Protein AF-A0A7X7VEY9-F1 (afdb_monomer_lite)

Secondary structure (DSSP, 8-state):
--SSTTTHHHHHHHHHHHHHHHHHHGGG-S--EEEEEEEEESS--EEEETTEEEEESSEEEEEETT-S--EEEEE-TTB--EEEEE---B-HHHHHHHHHHHHHHHHHHHHHHHHHS-SSHHHHHHHHHHHHHHHHHHHHTTTBPPPPSEEEEEEPB-SS----EEEEE-TTGGGT--EEEEEEPPTT--

Foldseek 3Di:
DDPVVVVVVVVVVVVVVVVVVVVLVVPPPPDQKDKAFEAEVVWFKWKDKPNHTQGTPRGIDIDGLPDQWMWIWTGDPQWAIAIEIEDFDFDPVLLVVLLVVLQVVLVVVLVVVVVPDDDDCSVVSSVVSSVVSVVSCVVVVVRGDADDLEAEAETEGPPPPNDHHYHYHHSVNVRSHHYYYYYYDPPPDD

Radius of gyration: 24.73 Å; chains: 1; bounding box: 52×22×84 Å

Structure (mmCIF, N/CA/C/O backbone):
data_AF-A0A7X7VEY9-F1
#
_entry.id   AF-A0A7X7VEY9-F1
#
loop_
_atom_site.group_PDB
_atom_site.id
_atom_site.type_symbol
_atom_site.label_atom_id
_atom_site.label_alt_id
_atom_site.label_comp_id
_atom_site.label_asym_id
_atom_site.label_entity_id
_atom_site.label_seq_id
_atom_site.pdbx_PDB_ins_code
_atom_site.Cartn_x
_atom_site.Cartn_y
_atom_site.Cartn_z
_atom_site.occupancy
_atom_site.B_iso_or_equiv
_atom_site.auth_seq_id
_atom_site.auth_comp_id
_atom_site.auth_asym_id
_atom_site.auth_atom_id
_atom_site.pdbx_PDB_model_num
ATOM 1 N N . MET A 1 1 ? 25.787 3.364 -54.267 1.00 46.50 1 MET A N 1
ATOM 2 C CA . MET A 1 1 ? 25.888 2.671 -52.969 1.00 46.50 1 MET A CA 1
ATOM 3 C C . MET A 1 1 ? 24.836 3.284 -52.072 1.00 46.50 1 MET A C 1
ATOM 5 O O . MET A 1 1 ? 24.845 4.496 -51.878 1.00 46.50 1 MET A O 1
ATOM 9 N N . ASP A 1 2 ? 23.842 2.471 -51.753 1.00 50.38 2 ASP A N 1
ATOM 10 C CA . ASP A 1 2 ? 22.480 2.862 -51.412 1.00 50.38 2 ASP A CA 1
ATOM 11 C C . ASP A 1 2 ? 22.387 3.431 -49.984 1.00 50.38 2 ASP A C 1
ATOM 13 O O . ASP A 1 2 ? 22.804 2.789 -49.022 1.00 50.38 2 ASP A O 1
ATOM 17 N N . ARG A 1 3 ? 21.903 4.672 -49.834 1.00 57.53 3 ARG A N 1
ATOM 18 C CA . ARG A 1 3 ? 21.717 5.307 -48.513 1.00 57.53 3 ARG A CA 1
ATOM 19 C C . ARG A 1 3 ? 20.390 4.914 -47.861 1.00 57.53 3 ARG A C 1
ATOM 21 O O . ARG A 1 3 ? 20.205 5.219 -46.679 1.00 57.53 3 ARG A O 1
ATOM 28 N N . ASP A 1 4 ? 19.487 4.267 -48.595 1.00 54.78 4 ASP A N 1
ATOM 29 C CA . ASP A 1 4 ? 18.160 3.926 -48.086 1.00 54.78 4 ASP A CA 1
ATOM 30 C C . ASP A 1 4 ? 18.143 2.581 -47.341 1.00 54.78 4 ASP A C 1
ATOM 32 O O . ASP A 1 4 ? 17.413 2.436 -46.356 1.00 54.78 4 ASP A O 1
ATOM 36 N N . GLU A 1 5 ? 19.059 1.662 -47.659 1.00 52.31 5 GLU A N 1
ATOM 37 C CA . GLU A 1 5 ? 19.201 0.369 -46.968 1.00 52.31 5 GLU A CA 1
ATOM 38 C C . GLU A 1 5 ? 19.646 0.521 -45.494 1.00 52.31 5 GLU A C 1
ATOM 40 O O . GLU A 1 5 ? 19.230 -0.237 -44.618 1.00 52.31 5 GLU A O 1
ATOM 45 N N . ALA A 1 6 ? 20.393 1.584 -45.166 1.00 51.88 6 ALA A N 1
ATOM 46 C CA . ALA A 1 6 ? 20.848 1.874 -43.800 1.00 51.88 6 ALA A CA 1
ATOM 47 C C . ALA A 1 6 ? 19.790 2.562 -42.905 1.00 51.88 6 ALA A C 1
ATOM 49 O O . ALA A 1 6 ? 19.948 2.619 -41.680 1.00 51.88 6 ALA A O 1
ATOM 50 N N . ARG A 1 7 ? 18.712 3.111 -43.488 1.00 53.56 7 ARG A N 1
ATOM 51 C CA . ARG A 1 7 ? 17.643 3.822 -42.753 1.00 53.56 7 ARG A CA 1
ATOM 52 C C . ARG A 1 7 ? 16.525 2.891 -42.290 1.00 53.56 7 ARG A C 1
ATOM 54 O O . ARG A 1 7 ? 15.980 3.111 -41.208 1.00 53.56 7 ARG A O 1
ATOM 61 N N . GLY A 1 8 ? 16.238 1.841 -43.060 1.00 58.66 8 GLY A N 1
ATOM 62 C CA . GLY A 1 8 ? 15.219 0.830 -42.757 1.00 58.66 8 GLY A CA 1
ATOM 63 C C . GLY A 1 8 ? 15.330 0.201 -41.358 1.00 58.66 8 GLY A C 1
ATOM 64 O O . GLY A 1 8 ? 14.365 0.279 -40.594 1.00 58.66 8 GLY A O 1
ATOM 65 N N . PRO A 1 9 ? 16.491 -0.353 -40.955 1.00 59.66 9 PRO A N 1
ATOM 66 C CA . PRO A 1 9 ? 16.620 -1.020 -39.657 1.00 59.66 9 PRO A CA 1
ATOM 67 C C . PRO A 1 9 ? 16.598 -0.039 -38.474 1.00 59.66 9 PRO A C 1
ATOM 69 O O . PRO A 1 9 ? 16.086 -0.365 -37.405 1.00 59.66 9 PRO A O 1
ATOM 72 N N . ARG A 1 10 ? 17.091 1.194 -38.666 1.00 62.03 10 ARG A N 1
ATOM 73 C CA . ARG A 1 10 ? 17.077 2.251 -37.637 1.00 62.03 10 ARG A CA 1
ATOM 74 C C . ARG A 1 10 ? 15.662 2.764 -37.375 1.00 62.03 10 ARG A C 1
ATOM 76 O O . ARG A 1 10 ? 15.285 2.950 -36.222 1.00 62.03 10 ARG A O 1
ATOM 83 N N . LEU A 1 11 ? 14.872 2.948 -38.432 1.00 64.50 11 LEU A N 1
ATOM 84 C CA . LEU A 1 11 ? 13.476 3.363 -38.322 1.00 64.50 11 LEU A CA 1
ATOM 85 C C . LEU A 1 11 ? 12.624 2.264 -37.671 1.00 64.50 11 LEU A C 1
ATOM 87 O O . LEU A 1 11 ? 11.833 2.558 -36.780 1.00 64.50 11 LEU A O 1
ATOM 91 N N . ALA A 1 12 ? 12.835 1.000 -38.048 1.00 69.25 12 ALA A N 1
ATOM 92 C CA . ALA A 1 12 ? 12.136 -0.138 -37.453 1.00 69.25 12 ALA A CA 1
ATOM 93 C C . ALA A 1 12 ? 12.426 -0.291 -35.948 1.00 69.25 12 ALA A C 1
ATOM 95 O O . ALA A 1 12 ? 11.501 -0.508 -35.167 1.00 69.25 12 ALA A O 1
ATOM 96 N N . ALA A 1 13 ? 13.682 -0.109 -35.521 1.00 67.06 13 ALA A N 1
ATOM 97 C CA . ALA A 1 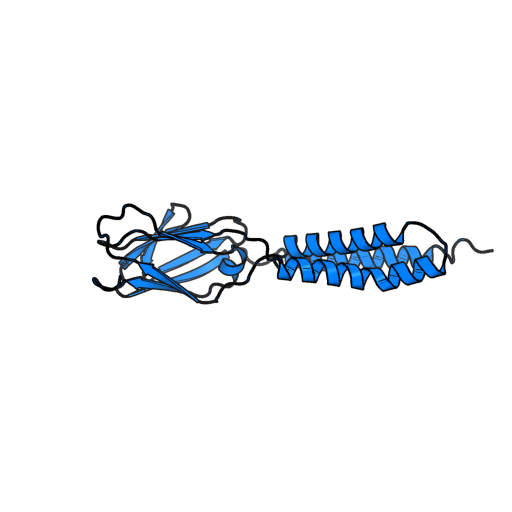13 ? 14.056 -0.154 -34.107 1.00 67.06 13 ALA A CA 1
ATOM 98 C C . ALA A 1 13 ? 13.418 0.985 -33.289 1.00 67.06 13 ALA A C 1
ATOM 100 O O . ALA A 1 13 ? 12.906 0.747 -32.195 1.00 67.06 13 ALA A O 1
ATOM 101 N N . VAL A 1 14 ? 13.388 2.211 -33.831 1.00 70.69 14 VAL A N 1
ATOM 102 C CA . VAL A 1 14 ? 12.730 3.362 -33.185 1.00 70.69 14 VAL A CA 1
ATOM 103 C C . VAL A 1 14 ? 11.222 3.139 -33.079 1.00 70.69 14 VAL A C 1
ATOM 105 O O . VAL A 1 14 ? 10.647 3.338 -32.011 1.00 70.69 14 VAL A O 1
ATOM 108 N N . LEU A 1 15 ? 10.580 2.670 -34.151 1.00 74.00 15 LEU A N 1
ATOM 109 C CA . LEU A 1 15 ? 9.147 2.369 -34.151 1.00 74.00 15 LEU A CA 1
ATOM 110 C C . LEU A 1 15 ? 8.800 1.229 -33.182 1.00 74.00 15 LEU A C 1
ATOM 112 O O . LEU A 1 15 ? 7.794 1.320 -32.482 1.00 74.00 15 LEU A O 1
ATOM 116 N N . GLY A 1 16 ? 9.649 0.202 -33.076 1.00 71.62 16 GLY A N 1
ATOM 117 C CA . GLY A 1 16 ? 9.496 -0.883 -32.103 1.00 71.62 16 GLY A CA 1
ATOM 118 C C . GLY A 1 16 ? 9.596 -0.404 -30.650 1.00 71.62 16 GLY A C 1
ATOM 119 O O . GLY A 1 16 ? 8.756 -0.763 -29.826 1.00 71.62 16 GLY A O 1
ATOM 120 N N . ALA A 1 17 ? 10.564 0.464 -30.340 1.00 65.94 17 ALA A N 1
ATOM 121 C CA . ALA A 1 17 ? 10.713 1.054 -29.008 1.00 65.94 17 ALA A CA 1
ATOM 122 C C . ALA A 1 17 ? 9.530 1.969 -28.636 1.00 65.94 17 ALA A C 1
ATOM 124 O O . ALA A 1 17 ? 9.020 1.897 -27.517 1.00 65.94 17 ALA A O 1
ATOM 125 N N . VAL A 1 18 ? 9.044 2.782 -29.583 1.00 71.50 18 VAL A N 1
ATOM 126 C CA . VAL A 1 18 ? 7.856 3.633 -29.392 1.00 71.50 18 VAL A CA 1
ATOM 127 C C . VAL A 1 18 ? 6.597 2.788 -29.193 1.00 71.50 18 VAL A C 1
ATOM 129 O O . VAL A 1 18 ? 5.793 3.100 -28.317 1.00 71.50 18 VAL A O 1
ATOM 132 N N . ALA A 1 19 ? 6.431 1.698 -29.947 1.00 68.88 19 ALA A N 1
ATOM 133 C CA . ALA A 1 19 ? 5.298 0.788 -29.796 1.00 68.88 19 ALA A CA 1
ATOM 134 C C . ALA A 1 19 ? 5.299 0.080 -28.430 1.00 68.88 19 ALA A C 1
ATOM 136 O O . ALA A 1 19 ? 4.247 -0.024 -27.801 1.00 68.88 19 ALA A O 1
ATOM 137 N N . LEU A 1 20 ? 6.466 -0.347 -27.933 1.00 65.69 20 LEU A N 1
ATOM 138 C CA . LEU A 1 20 ? 6.599 -0.951 -26.604 1.00 65.69 20 LEU A CA 1
ATOM 139 C C . LEU A 1 20 ? 6.293 0.060 -25.485 1.00 65.69 20 LEU A C 1
ATOM 141 O O . LEU A 1 20 ? 5.540 -0.250 -24.560 1.00 65.69 20 LEU A O 1
ATOM 145 N N . ALA A 1 21 ? 6.795 1.294 -25.605 1.00 60.44 21 ALA A N 1
ATOM 146 C CA . ALA A 1 21 ? 6.476 2.378 -24.676 1.00 60.44 21 ALA A CA 1
ATOM 147 C C . ALA A 1 21 ? 4.971 2.714 -24.688 1.00 60.44 21 ALA A C 1
ATOM 149 O O . ALA A 1 21 ? 4.343 2.818 -23.633 1.00 60.44 21 ALA A O 1
ATOM 150 N N . ALA A 1 22 ? 4.355 2.795 -25.870 1.00 62.09 22 ALA A N 1
ATOM 151 C CA . ALA A 1 22 ? 2.921 3.040 -26.017 1.00 62.09 22 ALA A CA 1
ATOM 152 C C . ALA A 1 22 ? 2.063 1.886 -25.464 1.00 62.09 22 ALA A C 1
ATOM 154 O O . ALA A 1 22 ? 1.027 2.134 -24.845 1.00 62.09 22 ALA A O 1
ATOM 155 N N . ALA A 1 23 ? 2.506 0.633 -25.611 1.00 59.44 23 ALA A N 1
ATOM 156 C CA . ALA A 1 23 ? 1.814 -0.533 -25.061 1.00 59.44 23 ALA A CA 1
ATOM 157 C C . ALA A 1 23 ? 1.781 -0.520 -23.521 1.00 59.44 23 ALA A C 1
ATOM 159 O O . ALA A 1 23 ? 0.756 -0.859 -22.927 1.00 59.44 23 ALA A O 1
ATOM 160 N N . THR A 1 24 ? 2.845 -0.047 -22.859 1.00 56.62 24 THR A N 1
ATOM 161 C CA . THR A 1 24 ? 2.855 0.118 -21.389 1.00 56.62 24 THR A CA 1
ATOM 162 C C . THR A 1 24 ? 1.974 1.267 -20.883 1.00 56.62 24 THR A C 1
ATOM 164 O O . THR A 1 24 ? 1.527 1.240 -19.736 1.00 56.62 24 THR A O 1
ATOM 167 N N . ALA A 1 25 ? 1.639 2.243 -21.735 1.00 51.88 25 ALA A N 1
ATOM 168 C CA . ALA A 1 25 ? 0.800 3.385 -21.365 1.00 51.88 25 ALA A CA 1
ATOM 169 C C . ALA A 1 25 ? -0.702 3.040 -21.265 1.00 51.88 25 ALA A C 1
ATOM 171 O O . ALA A 1 25 ? -1.473 3.779 -20.650 1.00 51.88 25 ALA A O 1
ATOM 172 N N . CYS A 1 26 ? -1.139 1.902 -21.816 1.00 49.38 26 CYS A N 1
ATOM 173 C CA . CYS A 1 26 ? -2.555 1.520 -21.842 1.00 49.38 26 CYS A CA 1
ATOM 174 C C . CYS A 1 26 ? -3.084 0.945 -20.505 1.00 49.38 26 CYS A C 1
ATOM 176 O O . CYS A 1 26 ? -4.290 0.782 -20.331 1.00 49.38 26 CYS A O 1
ATOM 178 N N . GLY A 1 27 ? -2.218 0.682 -19.517 1.00 48.78 27 GLY A N 1
ATOM 179 C CA . GLY A 1 27 ? -2.610 0.126 -18.209 1.00 48.78 27 GLY A CA 1
ATOM 180 C C . GLY A 1 27 ? -3.258 1.115 -17.221 1.00 48.78 27 GLY A C 1
ATOM 181 O O . GLY A 1 27 ? -3.664 0.713 -16.128 1.00 48.78 27 GLY A O 1
ATOM 182 N N . GLY A 1 28 ? -3.355 2.403 -17.572 1.00 50.22 28 GLY A N 1
ATOM 183 C CA . GLY A 1 28 ? -3.674 3.494 -16.637 1.00 50.22 28 GLY A CA 1
ATOM 184 C C . GLY A 1 28 ? -5.150 3.691 -16.251 1.00 50.22 28 GLY A C 1
ATOM 185 O O . GLY A 1 28 ? -5.417 4.392 -15.275 1.00 50.22 28 GLY A O 1
ATOM 186 N N . LEU A 1 29 ? -6.115 3.081 -16.951 1.00 46.34 29 LEU A N 1
ATOM 187 C CA . LEU A 1 29 ? -7.561 3.298 -16.725 1.00 46.34 29 LEU A CA 1
ATOM 188 C C . LEU A 1 29 ? -8.229 2.244 -15.819 1.00 46.34 29 LEU A C 1
ATOM 190 O O . LEU A 1 29 ? -9.388 1.871 -15.999 1.00 46.34 29 LEU A O 1
ATOM 194 N N . ARG A 1 30 ? -7.517 1.738 -14.811 1.00 53.22 30 ARG A N 1
ATOM 195 C CA . ARG A 1 30 ? -8.111 0.811 -13.833 1.00 53.22 30 ARG A CA 1
ATOM 196 C C . ARG A 1 30 ? -8.803 1.600 -12.722 1.00 53.22 30 ARG A C 1
ATOM 198 O O . ARG A 1 30 ? -8.228 2.547 -12.192 1.00 53.22 30 ARG A O 1
ATOM 205 N N . ASN A 1 31 ? -10.022 1.181 -12.363 1.00 51.75 31 ASN A N 1
ATOM 206 C CA . ASN A 1 31 ? -10.831 1.736 -11.274 1.00 51.75 31 ASN A CA 1
ATOM 207 C C . ASN A 1 31 ? -9.961 2.102 -10.057 1.00 51.75 31 ASN A C 1
ATOM 209 O O . ASN A 1 31 ? -9.319 1.244 -9.450 1.00 51.75 31 ASN A O 1
ATOM 213 N N . HIS A 1 32 ? -9.913 3.391 -9.722 1.00 64.50 32 HIS A N 1
ATOM 214 C CA . HIS A 1 32 ? -8.966 3.926 -8.743 1.00 64.50 32 HIS A CA 1
ATOM 215 C C . HIS A 1 32 ? -9.426 3.760 -7.292 1.00 64.50 32 HIS A C 1
ATOM 217 O O . HIS A 1 32 ? -8.762 4.267 -6.397 1.00 64.50 32 HIS A O 1
ATOM 223 N N . MET A 1 33 ? -10.541 3.075 -7.038 1.00 74.06 33 MET A N 1
ATOM 224 C CA . MET A 1 33 ? -11.055 2.853 -5.688 1.00 74.06 33 MET A CA 1
ATOM 225 C C . MET A 1 33 ? -10.748 1.435 -5.210 1.00 74.06 33 MET A C 1
ATOM 227 O O . MET A 1 33 ? -11.058 0.458 -5.891 1.00 74.06 33 MET A O 1
ATOM 231 N N . HIS A 1 34 ? -10.157 1.326 -4.022 1.00 80.62 34 HIS A N 1
ATOM 232 C CA . HIS A 1 34 ? -9.910 0.071 -3.324 1.00 80.62 34 HIS A CA 1
ATOM 233 C C . HIS A 1 34 ? -10.882 -0.048 -2.134 1.00 80.62 34 HIS A C 1
ATOM 235 O O . HIS A 1 34 ? -10.964 0.872 -1.322 1.00 80.62 34 HIS A O 1
ATOM 241 N N . LYS A 1 35 ? -11.630 -1.160 -2.044 1.00 86.69 35 LYS A N 1
ATOM 242 C CA . LYS A 1 35 ? -12.512 -1.494 -0.907 1.00 86.69 35 LYS A CA 1
ATOM 243 C C . LYS A 1 35 ? -11.757 -2.337 0.109 1.00 86.69 35 LYS A C 1
ATOM 245 O O . LYS A 1 35 ? -11.314 -3.417 -0.264 1.00 86.69 35 LYS A O 1
ATOM 250 N N . ILE A 1 36 ? -11.676 -1.900 1.362 1.00 88.56 36 ILE A N 1
ATOM 251 C CA . ILE A 1 36 ? -10.999 -2.663 2.418 1.00 88.56 36 ILE A CA 1
ATOM 252 C C . ILE A 1 36 ? -11.972 -2.918 3.576 1.00 88.56 36 ILE A C 1
ATOM 254 O O . ILE A 1 36 ? -12.427 -1.961 4.209 1.00 88.56 36 ILE A O 1
ATOM 258 N N . PRO A 1 37 ? -12.353 -4.175 3.860 1.00 90.44 37 PRO A N 1
ATOM 259 C CA . PRO A 1 37 ? -13.084 -4.526 5.069 1.00 90.44 37 PRO A CA 1
ATOM 260 C C . PRO A 1 37 ? -12.191 -4.366 6.303 1.00 90.44 37 PRO A C 1
ATOM 262 O O . PRO A 1 37 ? -11.083 -4.903 6.378 1.00 90.44 37 PRO A O 1
ATOM 265 N N . VAL A 1 38 ? -12.709 -3.643 7.291 1.00 91.06 38 VAL A N 1
ATOM 266 C CA . VAL A 1 38 ? -12.076 -3.422 8.590 1.00 91.06 38 VAL A CA 1
ATOM 267 C C . VAL A 1 38 ? -12.941 -4.068 9.660 1.00 91.06 38 VAL A C 1
ATOM 269 O O . VAL A 1 38 ? -14.114 -3.728 9.828 1.00 91.06 38 VAL A O 1
ATOM 272 N N . THR A 1 39 ? -12.363 -5.006 10.401 1.00 92.25 39 THR A N 1
ATOM 273 C CA . THR A 1 39 ? -13.048 -5.744 11.470 1.00 92.25 39 THR A CA 1
ATOM 274 C C . THR A 1 39 ? -12.287 -5.597 12.777 1.00 92.25 39 THR A C 1
ATOM 276 O O . THR A 1 39 ? -11.065 -5.471 12.767 1.00 92.25 39 THR A O 1
ATOM 279 N N . SER A 1 40 ? -12.988 -5.621 13.910 1.00 89.00 40 SER A N 1
ATOM 280 C CA . SER A 1 40 ? -12.352 -5.667 15.227 1.00 89.00 40 SER A CA 1
ATOM 281 C C . SER A 1 40 ? -13.010 -6.708 16.119 1.00 89.00 40 SER A C 1
ATOM 283 O O . SER A 1 40 ? -14.200 -6.994 15.982 1.00 89.00 40 SER A O 1
ATOM 285 N N . ALA A 1 41 ? -12.228 -7.256 17.043 1.00 86.44 41 ALA A N 1
ATOM 286 C CA . ALA A 1 41 ? -12.715 -8.126 18.102 1.00 86.44 41 ALA A CA 1
ATOM 287 C C . ALA A 1 41 ? -12.211 -7.594 19.453 1.00 86.44 41 ALA A C 1
ATOM 289 O O . ALA A 1 41 ? -11.004 -7.685 19.700 1.00 86.44 41 ALA A O 1
ATOM 290 N N . PRO A 1 42 ? -13.092 -7.053 20.323 1.00 87.00 42 PRO A N 1
ATOM 291 C CA . PRO A 1 42 ? -14.535 -6.782 20.163 1.00 87.00 42 PRO A CA 1
ATOM 292 C C . PRO A 1 42 ? -14.893 -5.735 19.079 1.00 87.00 42 PRO A C 1
ATOM 294 O O . PRO A 1 42 ? -14.043 -4.915 18.722 1.00 87.00 42 PRO A O 1
ATOM 297 N N . PRO A 1 43 ? -16.133 -5.748 18.536 1.00 87.69 43 PRO A N 1
ATOM 298 C CA . PRO A 1 43 ? -16.620 -4.752 17.571 1.00 87.69 43 PRO A CA 1
ATOM 299 C C . PRO A 1 43 ? -16.812 -3.367 18.215 1.00 87.69 43 PRO A C 1
ATOM 301 O O . PRO A 1 43 ? -16.987 -3.265 19.427 1.00 87.69 43 PRO A O 1
ATOM 304 N N . GLY A 1 44 ? -16.827 -2.301 17.407 1.00 89.62 44 GLY A N 1
ATOM 305 C CA . GLY A 1 44 ? -17.120 -0.937 17.872 1.00 89.62 44 GLY A CA 1
ATOM 306 C C . GLY A 1 44 ? -15.943 0.045 17.881 1.00 89.62 44 GLY A C 1
ATOM 307 O O . GLY A 1 44 ? -16.103 1.155 18.385 1.00 89.62 44 GLY A O 1
ATOM 308 N N . ALA A 1 45 ? -14.796 -0.317 17.301 1.00 90.50 45 ALA A N 1
ATOM 309 C CA . ALA A 1 45 ? -13.682 0.605 17.088 1.00 90.50 45 ALA A CA 1
ATOM 310 C C . ALA A 1 45 ? -14.084 1.701 16.092 1.00 90.50 45 ALA A C 1
ATOM 312 O O . ALA A 1 45 ? -14.613 1.397 15.024 1.00 90.50 45 ALA A O 1
ATOM 313 N N . SER A 1 46 ? -13.836 2.963 16.428 1.00 92.50 46 SER A N 1
ATOM 314 C CA . SER A 1 46 ? -14.033 4.105 15.537 1.00 92.50 46 SER A CA 1
ATOM 315 C C . SER A 1 46 ? -12.947 4.122 14.465 1.00 92.50 46 SER A C 1
ATOM 317 O O . SER A 1 46 ? -11.768 3.938 14.770 1.00 92.50 46 SER A O 1
ATOM 319 N N . ILE A 1 47 ? -13.342 4.336 13.211 1.00 92.62 47 ILE A N 1
ATOM 320 C CA . ILE A 1 47 ? -12.428 4.408 12.071 1.00 92.62 47 ILE A CA 1
ATOM 321 C C . ILE A 1 47 ? -12.535 5.787 11.436 1.00 92.62 47 ILE A C 1
ATOM 323 O O . ILE A 1 47 ? -13.625 6.253 11.087 1.00 92.62 47 ILE A O 1
ATOM 327 N N . THR A 1 48 ? -11.386 6.410 11.204 1.00 92.31 48 THR A N 1
ATOM 328 C CA . THR A 1 48 ? -11.271 7.615 10.383 1.00 92.31 48 THR A CA 1
ATOM 329 C C . THR A 1 48 ? -10.233 7.396 9.287 1.00 92.31 48 THR A C 1
ATOM 331 O O . THR A 1 48 ? -9.222 6.732 9.498 1.00 92.31 48 THR A O 1
ATOM 334 N N . VAL A 1 49 ? -10.499 7.927 8.099 1.00 90.88 49 VAL A N 1
ATOM 335 C CA . VAL A 1 49 ? -9.613 7.852 6.932 1.00 90.88 49 VAL A CA 1
ATOM 336 C C . VAL A 1 49 ? -9.367 9.270 6.452 1.00 90.88 49 VAL A C 1
ATOM 338 O O . VAL A 1 49 ? -10.322 9.994 6.174 1.00 90.88 49 VAL A O 1
ATOM 341 N N . ASP A 1 50 ? -8.103 9.680 6.391 1.00 88.38 50 ASP A N 1
ATOM 342 C CA . ASP A 1 50 ? -7.680 11.026 5.986 1.00 88.38 50 ASP A CA 1
ATOM 343 C C . ASP A 1 50 ? -8.436 12.129 6.759 1.00 88.38 50 ASP A C 1
ATOM 345 O O . ASP A 1 50 ? -8.873 13.140 6.209 1.00 88.38 50 ASP A O 1
ATOM 349 N N . GLY A 1 51 ? -8.668 11.885 8.056 1.00 87.94 51 GLY A N 1
ATOM 350 C CA . GLY A 1 51 ? -9.411 12.776 8.953 1.00 87.94 51 GLY A CA 1
ATOM 351 C C . GLY A 1 51 ? -10.940 12.709 8.837 1.00 87.94 51 GLY A C 1
ATOM 352 O O . GLY A 1 51 ? -11.629 13.348 9.629 1.00 87.94 51 GLY A O 1
ATOM 353 N N . ARG A 1 52 ? -11.499 11.927 7.906 1.00 89.50 52 ARG A N 1
ATOM 354 C CA . ARG A 1 52 ? -12.951 11.766 7.734 1.00 89.50 52 ARG A CA 1
ATOM 355 C C . ARG A 1 52 ? -13.464 10.530 8.481 1.00 89.50 52 ARG A C 1
ATOM 357 O O . ARG A 1 52 ? -12.905 9.448 8.293 1.00 89.50 52 ARG A O 1
ATOM 364 N N . PRO A 1 53 ? -14.531 10.635 9.290 1.00 90.81 53 PRO A N 1
ATOM 365 C CA . PRO A 1 53 ? -15.111 9.482 9.970 1.00 90.81 53 PRO A CA 1
ATOM 366 C C . PRO A 1 53 ? -15.757 8.521 8.969 1.00 90.81 53 PRO A C 1
ATOM 368 O O . PRO A 1 53 ? -16.576 8.928 8.148 1.00 90.81 53 PRO A O 1
ATOM 371 N N . MET A 1 54 ? -15.387 7.243 9.055 1.00 89.25 54 MET A N 1
ATOM 372 C CA . MET A 1 54 ? -15.932 6.157 8.228 1.00 89.25 54 MET A CA 1
ATOM 373 C C . MET A 1 54 ? -16.932 5.276 8.993 1.00 89.25 54 MET A C 1
ATOM 375 O O . MET A 1 54 ? -17.540 4.383 8.409 1.00 89.25 54 MET A O 1
ATOM 379 N N . GLY A 1 55 ? -17.116 5.524 10.293 1.00 91.06 55 GLY A N 1
ATOM 380 C CA . GLY A 1 55 ? -18.026 4.778 11.160 1.00 91.06 55 GLY A CA 1
ATOM 381 C C . GLY A 1 55 ? -17.285 3.905 12.169 1.00 91.06 55 GLY A C 1
ATOM 382 O O . GLY A 1 55 ? -16.183 4.244 12.602 1.00 91.06 55 GLY A O 1
ATOM 383 N N . ARG A 1 56 ? -17.911 2.796 12.575 1.00 93.19 56 ARG A N 1
ATOM 384 C CA . ARG A 1 56 ? -17.362 1.855 13.560 1.00 93.19 56 ARG A CA 1
ATOM 385 C C . ARG A 1 56 ? -17.221 0.458 12.972 1.00 93.19 56 ARG A C 1
ATOM 387 O O . ARG A 1 56 ? -18.021 0.070 12.130 1.00 93.19 56 ARG A O 1
ATOM 394 N N . THR A 1 57 ? -16.234 -0.303 13.431 1.00 90.00 57 THR A N 1
ATOM 395 C CA . THR A 1 57 ? -16.052 -1.702 13.032 1.00 90.00 57 THR A CA 1
ATOM 396 C C . THR A 1 57 ? -17.243 -2.579 13.446 1.00 90.00 57 THR A C 1
ATOM 398 O O . THR A 1 57 ? -17.749 -2.432 14.564 1.00 90.00 57 THR A O 1
ATOM 401 N N . PRO A 1 58 ? -17.637 -3.563 12.617 1.00 92.62 58 PRO A N 1
ATOM 402 C CA . PRO A 1 58 ? -17.125 -3.845 11.272 1.00 92.62 58 PRO A CA 1
ATOM 403 C C . PRO A 1 58 ? -17.605 -2.816 10.229 1.00 92.62 58 PRO A C 1
ATOM 405 O O . PRO A 1 58 ? -18.789 -2.503 10.164 1.00 92.62 58 PRO A O 1
ATOM 408 N N . ALA A 1 59 ? -16.690 -2.316 9.393 1.00 91.88 59 ALA A N 1
ATOM 409 C CA . ALA A 1 59 ? -16.981 -1.324 8.354 1.00 91.88 59 ALA A CA 1
ATOM 410 C C . ALA A 1 59 ? -16.196 -1.601 7.066 1.00 91.88 59 ALA A C 1
ATOM 412 O O . ALA A 1 59 ? -15.169 -2.279 7.081 1.00 91.88 59 ALA A O 1
ATOM 413 N N . LEU A 1 60 ? -16.667 -1.045 5.950 1.00 90.81 60 LEU A N 1
ATOM 414 C CA . LEU A 1 60 ? -15.985 -1.098 4.661 1.00 90.81 60 LEU A CA 1
ATOM 415 C C . LEU A 1 60 ? -15.445 0.293 4.321 1.00 90.81 60 LEU A C 1
ATOM 417 O O . LEU A 1 60 ? -16.231 1.222 4.140 1.00 90.81 60 LEU A O 1
ATOM 421 N N . ILE A 1 61 ? -14.122 0.433 4.225 1.00 90.25 61 ILE A N 1
ATOM 422 C CA . ILE A 1 61 ? -13.483 1.706 3.869 1.00 90.25 61 ILE A CA 1
ATOM 423 C C . ILE A 1 61 ? -13.104 1.743 2.392 1.00 90.25 61 ILE A C 1
ATOM 425 O O . ILE A 1 61 ? -12.856 0.713 1.760 1.00 90.25 61 ILE A O 1
ATOM 429 N N . TRP A 1 62 ? -13.044 2.956 1.851 1.00 86.75 62 TRP A N 1
ATOM 430 C CA . TRP A 1 62 ? -12.694 3.216 0.463 1.00 86.75 62 TRP A CA 1
ATOM 431 C C . TRP A 1 62 ? -11.440 4.068 0.390 1.00 86.75 62 TRP A C 1
ATOM 433 O O . TRP A 1 62 ? -11.424 5.188 0.895 1.00 86.75 62 TRP A O 1
ATOM 443 N N . LEU A 1 63 ? -10.409 3.547 -0.267 1.00 84.00 63 LEU A N 1
ATOM 444 C CA . LEU A 1 63 ? -9.128 4.228 -0.433 1.00 84.00 63 LEU A CA 1
ATOM 445 C C . LEU A 1 63 ? -8.865 4.483 -1.912 1.00 84.00 63 LEU A C 1
ATOM 447 O O . LEU A 1 63 ? -9.193 3.659 -2.772 1.00 84.00 63 LEU A O 1
ATOM 451 N N . THR A 1 64 ? -8.302 5.648 -2.223 1.00 78.81 64 THR A N 1
ATOM 452 C CA . THR A 1 64 ? -7.987 6.008 -3.604 1.00 78.81 64 THR A CA 1
ATOM 453 C C . THR A 1 64 ? -6.575 5.566 -3.942 1.00 78.81 64 THR A C 1
ATOM 455 O O . THR A 1 64 ? -5.589 6.043 -3.402 1.00 78.81 64 THR A O 1
ATOM 458 N N . ARG A 1 65 ? -6.447 4.711 -4.950 1.00 68.88 65 ARG A N 1
ATOM 459 C CA . ARG A 1 65 ? -5.152 4.242 -5.452 1.00 68.88 65 ARG A CA 1
ATOM 460 C C . ARG A 1 65 ? -4.288 5.362 -6.046 1.00 68.88 65 ARG A C 1
ATOM 462 O O . ARG A 1 65 ? -3.144 5.087 -6.407 1.00 68.88 65 ARG A O 1
ATOM 469 N N . LYS A 1 66 ? -4.836 6.574 -6.224 1.00 65.38 66 LYS A N 1
ATOM 470 C CA . LYS A 1 66 ? -4.107 7.758 -6.704 1.00 65.38 66 LYS A CA 1
ATOM 471 C C . LYS A 1 66 ? -3.391 8.514 -5.590 1.00 65.38 66 LYS A C 1
ATOM 473 O O . LYS A 1 66 ? -2.422 9.206 -5.890 1.00 65.38 66 LYS A O 1
ATOM 478 N N . ALA A 1 67 ? -3.877 8.449 -4.350 1.00 67.69 67 ALA A N 1
ATOM 479 C CA . ALA A 1 67 ? -3.218 9.177 -3.277 1.00 67.69 67 ALA A CA 1
ATOM 480 C C . ALA A 1 67 ? -1.896 8.488 -2.937 1.00 67.69 67 ALA A C 1
ATOM 482 O O . ALA A 1 67 ? -1.818 7.266 -2.832 1.00 67.69 67 ALA A O 1
ATOM 483 N N . LYS A 1 68 ? -0.848 9.301 -2.798 1.00 66.19 68 LYS A N 1
ATOM 484 C CA . LYS A 1 68 ? 0.477 8.830 -2.384 1.00 66.19 68 LYS A CA 1
ATOM 485 C C . LYS A 1 68 ? 0.524 8.508 -0.894 1.00 66.19 68 LYS A C 1
ATOM 487 O O . LYS A 1 68 ? 1.353 7.708 -0.487 1.00 66.19 68 LYS A O 1
ATOM 492 N N . VAL A 1 69 ? -0.332 9.159 -0.104 1.00 76.38 69 VAL A N 1
ATOM 493 C CA . VAL A 1 69 ? -0.393 9.009 1.348 1.00 76.38 69 VAL A CA 1
ATOM 494 C C . VAL A 1 69 ? -1.847 8.873 1.784 1.00 76.38 69 VAL A C 1
ATOM 496 O O . VAL A 1 69 ? -2.679 9.690 1.391 1.00 76.38 69 VAL A O 1
ATOM 499 N N . HIS A 1 70 ? -2.119 7.864 2.604 1.00 84.31 70 HIS A N 1
ATOM 500 C CA . HIS A 1 70 ? -3.352 7.681 3.352 1.00 84.31 70 HIS A CA 1
ATOM 501 C C . HIS A 1 70 ? -3.045 7.544 4.838 1.00 84.31 70 HIS A C 1
ATOM 503 O O . HIS A 1 70 ? -2.053 6.917 5.216 1.00 84.31 70 HIS A O 1
ATOM 509 N N . VAL A 1 71 ? -3.916 8.107 5.673 1.00 88.69 71 VAL A N 1
ATOM 510 C CA . VAL A 1 71 ? -3.859 7.964 7.130 1.00 88.69 71 VAL A CA 1
ATOM 511 C C . VAL A 1 71 ? -5.157 7.326 7.604 1.00 88.69 71 VAL A C 1
ATOM 513 O O . VAL A 1 71 ? -6.208 7.968 7.620 1.00 88.69 71 VAL A O 1
ATOM 516 N N . ILE A 1 72 ? -5.096 6.052 7.985 1.00 90.50 72 ILE A N 1
ATOM 517 C CA . ILE A 1 72 ? -6.223 5.323 8.572 1.00 90.50 72 ILE A CA 1
ATOM 518 C C . ILE A 1 72 ? -6.008 5.295 10.078 1.00 90.50 72 ILE A C 1
ATOM 520 O O . ILE A 1 72 ? -5.093 4.634 10.557 1.00 90.50 72 ILE A O 1
ATOM 524 N N . ARG A 1 73 ? -6.847 5.985 10.842 1.00 91.88 73 ARG A N 1
ATOM 525 C CA . ARG A 1 73 ? -6.775 5.975 12.303 1.00 91.88 73 ARG A CA 1
ATOM 526 C C . ARG A 1 73 ? -7.894 5.123 12.877 1.00 91.88 73 ARG 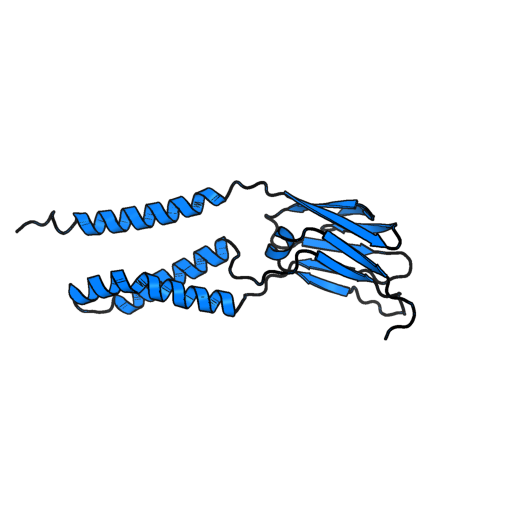A C 1
ATOM 528 O O . ARG A 1 73 ? -9.062 5.292 12.517 1.00 91.88 73 ARG A O 1
ATOM 535 N N . VAL A 1 74 ? -7.513 4.217 13.769 1.00 91.94 74 VAL A N 1
ATOM 536 C CA . VAL A 1 74 ? -8.405 3.317 14.491 1.00 91.94 74 VAL A CA 1
ATOM 537 C C . VAL A 1 74 ? -8.322 3.629 15.978 1.00 91.94 74 VAL A C 1
ATOM 539 O O . VAL A 1 74 ? -7.243 3.650 16.569 1.00 91.94 74 VAL A O 1
ATOM 542 N N . GLU A 1 75 ? -9.484 3.839 16.582 1.00 90.56 75 GLU A N 1
ATOM 543 C CA . GLU A 1 75 ? -9.637 4.201 17.988 1.00 90.56 75 GLU A CA 1
ATOM 544 C C . GLU A 1 75 ? -10.617 3.251 18.669 1.00 90.56 75 GLU A C 1
ATOM 546 O O . GLU A 1 75 ? -11.676 2.935 18.125 1.00 90.56 75 GLU A O 1
ATOM 551 N N . TYR A 1 76 ? -10.302 2.817 19.886 1.00 90.00 76 TYR A N 1
ATOM 552 C CA . TYR A 1 76 ? -11.219 2.032 20.707 1.00 90.00 76 TYR A CA 1
ATOM 553 C C . TYR A 1 76 ? -11.225 2.579 22.142 1.00 90.00 76 TYR A C 1
ATOM 555 O O . TYR A 1 76 ? -10.148 2.861 22.670 1.00 90.00 76 TYR A O 1
ATOM 563 N N . PRO A 1 77 ? -12.394 2.737 22.797 1.00 86.25 77 PRO A N 1
ATOM 564 C CA . PRO A 1 77 ? -12.463 3.295 24.147 1.00 86.25 77 PRO A CA 1
ATOM 565 C C . PRO A 1 77 ? -11.558 2.558 25.148 1.00 86.25 77 PRO A C 1
ATOM 567 O O . PRO A 1 77 ? -11.670 1.344 25.314 1.00 86.25 77 PRO A O 1
ATOM 570 N N . GLY A 1 78 ? -10.672 3.295 25.825 1.00 82.56 78 GLY A N 1
ATOM 571 C CA . GLY A 1 78 ? -9.719 2.747 26.802 1.00 82.56 78 GLY A CA 1
ATOM 572 C C . GLY A 1 78 ? -8.421 2.177 26.210 1.00 82.56 78 GLY A C 1
ATOM 573 O O . GLY A 1 78 ? -7.640 1.564 26.940 1.00 82.56 78 GLY A O 1
ATOM 574 N N . TYR A 1 79 ? -8.183 2.361 24.910 1.00 85.12 79 TYR A N 1
ATOM 575 C CA . TYR A 1 79 ? -6.966 1.942 24.213 1.00 85.12 79 TYR A CA 1
ATOM 576 C C . TYR A 1 79 ? -6.323 3.127 23.499 1.00 85.12 79 TYR A C 1
ATOM 578 O O . TYR A 1 79 ? -7.016 4.040 23.051 1.00 85.12 79 TYR A O 1
ATOM 586 N N . ALA A 1 80 ? -5.000 3.080 23.356 1.00 85.31 80 ALA A N 1
ATOM 587 C CA . ALA A 1 80 ? -4.267 4.083 22.603 1.00 85.31 80 ALA A CA 1
ATOM 588 C C . ALA A 1 80 ? -4.658 4.030 21.110 1.00 85.31 80 ALA A C 1
ATOM 590 O O . ALA A 1 80 ? -4.789 2.930 20.553 1.00 85.31 80 ALA A O 1
ATOM 591 N N . PRO A 1 81 ? -4.833 5.188 20.445 1.00 87.75 81 PRO A N 1
ATOM 592 C CA . PRO A 1 81 ? -5.113 5.242 19.016 1.00 87.75 81 PRO A CA 1
ATOM 593 C C . PRO A 1 81 ? -3.959 4.639 18.212 1.00 87.75 81 PRO A C 1
ATOM 595 O O . PRO A 1 81 ? -2.781 4.846 18.521 1.00 87.75 81 PRO A O 1
ATOM 598 N N . SER A 1 8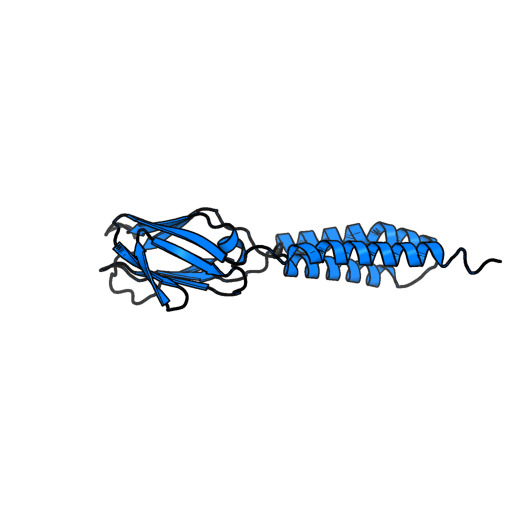2 ? -4.300 3.931 17.137 1.00 87.50 82 SER A N 1
ATOM 599 C CA . SER A 1 82 ? -3.320 3.471 16.156 1.00 87.50 82 SER A CA 1
ATOM 600 C C . SER A 1 82 ? -3.599 4.098 14.799 1.00 87.50 82 SER A C 1
ATOM 602 O O . SER A 1 82 ? -4.733 4.103 14.321 1.00 87.50 82 SER A O 1
ATOM 604 N N . GLU A 1 83 ? -2.552 4.638 14.187 1.00 90.06 83 GLU A N 1
ATOM 605 C CA . GLU A 1 83 ? -2.569 5.177 12.835 1.00 90.06 83 GLU A CA 1
ATOM 606 C C . GLU A 1 83 ? -1.837 4.232 11.898 1.00 90.06 83 GLU A C 1
ATOM 608 O O . GLU A 1 83 ? -0.722 3.811 12.167 1.00 90.06 83 GLU A O 1
ATOM 613 N N . ILE A 1 84 ? -2.450 3.926 10.768 1.00 87.69 84 ILE A N 1
ATOM 614 C CA . ILE A 1 84 ? -1.823 3.249 9.646 1.00 87.69 84 ILE A CA 1
ATOM 615 C C . ILE A 1 84 ? -1.539 4.348 8.631 1.00 87.69 84 ILE A C 1
ATOM 617 O O . ILE A 1 84 ? -2.468 4.935 8.068 1.00 87.69 84 ILE A O 1
ATOM 621 N N . ARG A 1 85 ? -0.266 4.673 8.438 1.00 85.56 85 ARG A N 1
ATOM 622 C CA . ARG A 1 85 ? 0.182 5.692 7.492 1.00 85.56 85 ARG A CA 1
ATOM 623 C C . ARG A 1 85 ? 0.812 5.019 6.309 1.00 85.56 85 ARG A C 1
ATOM 625 O O . ARG A 1 85 ? 1.634 4.131 6.494 1.00 85.56 85 ARG A O 1
ATOM 632 N N . THR A 1 86 ? 0.481 5.453 5.099 1.00 77.69 86 THR A N 1
ATOM 633 C CA . THR A 1 86 ? 1.180 4.890 3.953 1.00 77.69 86 THR A CA 1
ATOM 634 C C . THR A 1 86 ? 2.500 5.616 3.673 1.00 77.69 86 THR A C 1
ATOM 636 O O . THR A 1 86 ? 2.469 6.815 3.397 1.00 77.69 86 THR A O 1
ATOM 639 N N . SER A 1 87 ? 3.629 4.908 3.704 1.00 67.56 87 SER A N 1
ATOM 640 C CA . SER A 1 87 ? 4.989 5.409 3.458 1.00 67.56 87 SER A CA 1
ATOM 641 C C . SER A 1 87 ? 5.639 4.638 2.311 1.00 67.56 87 SER A C 1
ATOM 643 O O . SER A 1 87 ? 5.450 3.434 2.191 1.00 67.56 87 SER A O 1
ATOM 645 N N . ARG A 1 88 ? 6.381 5.317 1.434 1.00 65.12 88 ARG A N 1
ATOM 646 C CA . ARG A 1 88 ? 7.090 4.679 0.314 1.00 65.12 88 ARG A CA 1
ATOM 647 C C . ARG A 1 88 ? 8.555 4.514 0.668 1.00 65.12 88 ARG A C 1
ATOM 649 O O . ARG A 1 88 ? 9.296 5.491 0.601 1.00 65.12 88 ARG A O 1
ATOM 656 N N . GLU A 1 89 ? 8.966 3.289 0.959 1.00 66.25 89 GLU A N 1
ATOM 657 C CA . GLU A 1 89 ? 10.378 2.949 1.111 1.00 66.25 89 GLU A CA 1
ATOM 658 C C . GLU A 1 89 ? 10.898 2.288 -0.173 1.00 66.25 89 GLU A C 1
ATOM 660 O O . GLU A 1 89 ? 10.356 1.263 -0.590 1.00 66.25 89 GLU A O 1
ATOM 665 N N . PRO A 1 90 ? 11.904 2.884 -0.840 1.00 65.62 90 PRO A N 1
ATOM 666 C CA . PRO A 1 90 ? 12.601 2.269 -1.964 1.00 65.62 90 PRO A CA 1
ATOM 667 C C . PRO A 1 90 ? 13.086 0.854 -1.640 1.00 65.62 90 PRO A C 1
ATOM 669 O O . PRO A 1 90 ? 13.859 0.667 -0.701 1.00 65.62 90 PRO A O 1
ATOM 672 N N . SER A 1 91 ? 12.700 -0.126 -2.452 1.00 72.75 91 SER A N 1
ATOM 673 C CA . SER A 1 91 ? 13.214 -1.486 -2.335 1.00 72.75 91 SER A CA 1
ATOM 674 C C . SER A 1 91 ? 14.571 -1.588 -3.032 1.00 72.75 91 SER A C 1
ATOM 676 O O . SER A 1 91 ? 14.692 -1.455 -4.253 1.00 72.75 91 SER A O 1
ATOM 678 N N . GLY A 1 92 ? 15.629 -1.823 -2.250 1.00 75.12 92 GLY A N 1
ATOM 679 C CA . GLY A 1 92 ? 16.988 -1.965 -2.783 1.00 75.12 92 GLY A CA 1
ATOM 680 C C . GLY A 1 92 ? 17.154 -3.187 -3.696 1.00 75.12 92 GLY A C 1
ATOM 681 O O . GLY A 1 92 ? 17.956 -3.158 -4.629 1.00 75.12 92 GLY A O 1
ATOM 682 N N . THR A 1 93 ? 16.378 -4.248 -3.464 1.00 74.69 93 THR A N 1
ATOM 683 C CA . THR A 1 93 ? 16.377 -5.458 -4.299 1.00 74.69 93 THR A CA 1
ATOM 684 C C . THR A 1 93 ? 15.659 -5.226 -5.625 1.00 74.69 93 THR A C 1
ATOM 686 O O . THR A 1 93 ? 16.174 -5.662 -6.655 1.00 74.69 93 THR A O 1
ATOM 689 N N . ALA A 1 94 ? 14.539 -4.493 -5.622 1.00 73.69 94 ALA A N 1
ATOM 690 C CA . ALA A 1 94 ? 13.862 -4.070 -6.848 1.00 73.69 94 ALA A CA 1
ATOM 691 C C . ALA A 1 94 ? 14.782 -3.189 -7.706 1.00 73.69 94 ALA A C 1
ATOM 693 O O . ALA A 1 94 ? 15.006 -3.486 -8.877 1.00 73.69 94 ALA A O 1
ATOM 694 N N . PHE A 1 95 ? 15.441 -2.198 -7.091 1.00 76.81 95 PHE A N 1
ATOM 695 C CA . PHE A 1 95 ? 16.409 -1.347 -7.790 1.00 76.81 95 PHE A CA 1
ATOM 696 C C . PHE A 1 95 ? 17.536 -2.144 -8.445 1.00 76.81 95 PHE A C 1
ATOM 698 O O . PHE A 1 95 ? 17.868 -1.913 -9.605 1.00 76.81 95 PHE A O 1
ATOM 705 N N . LEU A 1 96 ? 18.126 -3.101 -7.724 1.00 79.38 96 LEU A N 1
ATOM 706 C CA . LEU A 1 96 ? 19.185 -3.938 -8.282 1.00 79.38 96 LEU A CA 1
ATOM 707 C C . LEU A 1 96 ? 18.677 -4.798 -9.451 1.00 79.38 96 LEU A C 1
ATOM 709 O O . LEU A 1 96 ? 19.394 -4.966 -10.440 1.00 79.38 96 LEU A O 1
ATOM 713 N N . GLY A 1 97 ? 17.447 -5.309 -9.358 1.00 76.19 97 GLY A N 1
ATOM 714 C CA . GLY A 1 97 ? 16.776 -6.010 -10.452 1.00 76.19 97 GLY A CA 1
ATOM 715 C C . GLY A 1 97 ? 16.654 -5.144 -11.706 1.00 76.19 97 GLY A C 1
ATOM 716 O O . GLY A 1 97 ? 17.019 -5.595 -12.792 1.00 76.19 97 GLY A O 1
ATOM 717 N N . ASP A 1 98 ? 16.250 -3.885 -11.552 1.00 80.69 98 ASP A N 1
ATOM 718 C CA . ASP A 1 98 ? 16.100 -2.937 -12.660 1.00 80.69 98 ASP A CA 1
ATOM 719 C C . ASP A 1 98 ? 17.431 -2.558 -13.311 1.00 80.69 98 ASP A C 1
ATOM 721 O O . ASP A 1 98 ? 17.524 -2.471 -14.539 1.00 80.69 98 ASP A O 1
ATOM 725 N N . LEU A 1 99 ? 18.484 -2.372 -12.506 1.00 82.62 99 LEU A N 1
ATOM 726 C CA . LEU A 1 99 ? 19.837 -2.143 -13.017 1.00 82.62 99 LEU A CA 1
ATOM 727 C C . LEU A 1 99 ? 20.281 -3.307 -13.914 1.00 82.62 99 LEU A C 1
ATOM 729 O O . LEU A 1 99 ? 20.806 -3.090 -15.008 1.00 82.62 99 LEU A O 1
ATOM 733 N N . LEU A 1 100 ? 20.051 -4.546 -13.470 1.00 81.44 100 LEU A N 1
ATOM 734 C CA . LEU A 1 100 ? 20.417 -5.744 -14.222 1.00 81.44 100 LEU A CA 1
ATOM 735 C C . LEU A 1 100 ? 19.549 -5.917 -15.470 1.00 81.44 100 LEU A C 1
ATOM 737 O O . LEU A 1 100 ? 20.083 -6.183 -16.545 1.00 81.44 100 LEU A O 1
ATOM 741 N N . ALA A 1 101 ? 18.234 -5.731 -15.358 1.00 76.31 101 ALA A N 1
ATOM 742 C CA . ALA A 1 101 ? 17.308 -5.849 -16.478 1.00 76.31 101 ALA A CA 1
ATOM 743 C C . ALA A 1 101 ? 17.605 -4.804 -17.563 1.00 76.31 101 ALA A C 1
ATOM 745 O O . ALA A 1 101 ? 17.729 -5.149 -18.739 1.00 76.31 101 ALA A O 1
ATOM 746 N N . GLY A 1 102 ? 17.803 -3.541 -17.172 1.00 76.62 102 GLY A N 1
ATOM 747 C CA . GLY A 1 102 ? 18.204 -2.470 -18.079 1.00 76.62 102 GLY A CA 1
ATOM 748 C C . GLY A 1 102 ? 19.551 -2.746 -18.751 1.00 76.62 102 GLY A C 1
ATOM 749 O O . GLY A 1 102 ? 19.680 -2.585 -19.966 1.00 76.62 102 GLY A O 1
ATOM 750 N N . PHE A 1 103 ? 20.537 -3.239 -17.994 1.00 79.69 103 PHE A N 1
ATOM 751 C CA . PHE A 1 103 ? 21.836 -3.627 -18.542 1.00 79.69 103 PHE A CA 1
ATOM 752 C C . PHE A 1 103 ? 21.707 -4.759 -19.569 1.00 79.69 103 PHE A C 1
ATOM 754 O O . PHE A 1 103 ? 22.187 -4.614 -20.693 1.00 79.69 103 PHE A O 1
ATOM 761 N N . VAL A 1 104 ? 21.007 -5.847 -19.233 1.00 83.19 104 VAL A N 1
ATOM 762 C CA . VAL A 1 104 ? 20.807 -7.004 -20.122 1.00 83.19 104 VAL A CA 1
ATOM 763 C C . VAL A 1 104 ? 20.058 -6.605 -21.394 1.00 83.19 104 VAL A C 1
ATOM 765 O O . VAL A 1 104 ? 20.480 -6.973 -22.490 1.00 83.19 104 VAL A O 1
ATOM 768 N N . CYS A 1 105 ? 19.004 -5.793 -21.278 1.00 79.38 105 CYS A N 1
ATOM 769 C CA . CYS A 1 105 ? 18.255 -5.270 -22.424 1.00 79.38 105 CYS A CA 1
ATOM 770 C C . CYS A 1 105 ? 19.110 -4.401 -23.355 1.00 79.38 105 CYS A C 1
ATOM 772 O O . CYS A 1 105 ? 18.845 -4.345 -24.556 1.00 79.38 105 CYS A O 1
ATOM 774 N N . SER A 1 106 ? 20.152 -3.747 -22.838 1.00 79.06 106 SER A N 1
ATOM 775 C CA . SER A 1 106 ? 21.058 -2.945 -23.662 1.00 79.06 106 SER A CA 1
ATOM 776 C C . SER A 1 106 ? 22.045 -3.790 -24.483 1.00 79.06 106 SER A C 1
ATOM 778 O O . SER A 1 106 ? 22.555 -3.311 -25.500 1.00 79.06 106 SER A O 1
ATOM 780 N N . LEU A 1 107 ? 22.303 -5.049 -24.095 1.00 80.88 107 LEU A N 1
ATOM 781 C CA . LEU A 1 107 ? 23.351 -5.894 -24.689 1.00 80.88 107 LEU A CA 1
ATOM 782 C C . LEU A 1 107 ? 23.182 -6.152 -26.196 1.00 80.88 107 LEU A C 1
ATOM 784 O O . LEU A 1 107 ? 24.167 -6.009 -26.914 1.00 80.88 107 LEU A O 1
ATOM 788 N N . PRO A 1 108 ? 21.991 -6.478 -26.736 1.00 79.62 108 PRO A N 1
ATOM 789 C CA . PRO A 1 108 ? 21.853 -6.737 -28.170 1.00 79.62 108 PRO A CA 1
ATOM 790 C C . PRO A 1 108 ? 22.130 -5.493 -29.021 1.00 79.62 108 PRO A C 1
ATOM 792 O O . PRO A 1 108 ? 22.844 -5.566 -30.021 1.00 79.62 108 PRO A O 1
ATOM 795 N N . LEU A 1 109 ? 21.603 -4.334 -28.605 1.00 74.69 109 LEU A N 1
ATOM 796 C CA . LEU A 1 109 ? 21.799 -3.071 -29.320 1.00 74.69 109 LEU A CA 1
ATOM 797 C C . LEU A 1 109 ? 23.258 -2.614 -29.247 1.00 74.69 109 LEU A C 1
ATOM 799 O O . LEU A 1 109 ? 23.827 -2.189 -30.251 1.00 74.69 109 LEU A O 1
ATOM 803 N N . THR A 1 110 ? 23.867 -2.721 -28.067 1.00 70.44 110 THR A N 1
ATOM 804 C CA . THR A 1 110 ? 25.275 -2.365 -27.864 1.00 70.44 110 THR A CA 1
ATOM 805 C C . THR A 1 110 ? 26.224 -3.317 -28.583 1.00 70.44 110 THR A C 1
ATOM 807 O O . THR A 1 110 ? 27.187 -2.844 -29.176 1.00 70.44 110 THR A O 1
ATOM 810 N N . ALA A 1 111 ? 25.946 -4.623 -28.617 1.00 74.94 111 ALA A N 1
ATOM 811 C CA . ALA A 1 111 ? 26.713 -5.587 -29.403 1.00 74.94 111 ALA A CA 1
ATOM 812 C C . ALA A 1 111 ? 26.617 -5.283 -30.903 1.00 74.94 111 ALA A C 1
ATOM 814 O O . ALA A 1 111 ? 27.637 -5.233 -31.587 1.00 74.94 111 ALA A O 1
ATOM 815 N N . TYR A 1 112 ? 25.411 -4.995 -31.404 1.00 75.12 112 TYR A N 1
ATOM 816 C CA . TYR A 1 112 ? 25.209 -4.602 -32.798 1.00 75.12 112 TYR A CA 1
ATOM 817 C C . TYR A 1 112 ? 25.994 -3.332 -33.158 1.00 75.12 112 TYR A C 1
ATOM 819 O O . TYR A 1 112 ? 26.708 -3.310 -34.159 1.00 75.12 112 TYR A O 1
ATOM 827 N N . GLN A 1 113 ? 25.915 -2.289 -32.327 1.00 73.81 113 GLN A N 1
ATOM 828 C CA . GLN A 1 113 ? 26.638 -1.029 -32.541 1.00 73.81 113 GLN A CA 1
ATOM 829 C C . GLN A 1 113 ? 28.158 -1.193 -32.402 1.00 73.81 113 GLN A C 1
ATOM 831 O O . GLN A 1 113 ? 28.906 -0.643 -33.204 1.00 73.81 113 GLN A O 1
ATOM 836 N N . SER A 1 114 ? 28.621 -2.003 -31.446 1.00 70.69 114 SER A N 1
ATOM 837 C CA . SER A 1 114 ? 30.044 -2.312 -31.258 1.00 70.69 114 SER A CA 1
ATOM 838 C C . SER A 1 114 ? 30.656 -3.036 -32.458 1.00 70.69 114 SER A C 1
ATOM 840 O O . SER A 1 114 ? 31.845 -2.861 -32.718 1.00 70.69 114 SER A O 1
ATOM 842 N N . LEU A 1 115 ? 29.867 -3.855 -33.160 1.00 73.12 115 LEU A N 1
ATOM 843 C CA . LEU A 1 115 ? 30.277 -4.543 -34.386 1.00 73.12 115 LEU A CA 1
ATOM 844 C C . LEU A 1 115 ? 30.258 -3.629 -35.622 1.00 73.12 115 LEU A C 1
ATOM 846 O O . LEU A 1 115 ? 30.845 -4.001 -36.634 1.00 73.12 115 LEU A O 1
ATOM 850 N N . SER A 1 116 ? 29.578 -2.474 -35.568 1.00 74.75 116 SER A N 1
ATOM 851 C CA . SER A 1 116 ? 29.337 -1.621 -36.742 1.00 74.75 116 SER A CA 1
ATOM 852 C C . SER A 1 116 ? 30.105 -0.295 -36.785 1.00 74.75 116 SER A C 1
ATOM 854 O O . SER A 1 116 ? 30.319 0.177 -37.892 1.00 74.75 116 SER A O 1
ATOM 856 N N . ASP A 1 117 ? 30.558 0.289 -35.667 1.00 65.06 117 ASP A N 1
ATOM 857 C CA . ASP A 1 117 ? 31.559 1.381 -35.657 1.00 65.06 117 ASP A CA 1
ATOM 858 C C . ASP A 1 117 ? 32.023 1.708 -34.216 1.00 65.06 117 ASP A C 1
ATOM 860 O O . ASP A 1 117 ? 31.221 1.745 -33.279 1.00 65.06 117 ASP A O 1
ATOM 864 N N . HIS A 1 118 ? 33.321 1.956 -33.997 1.00 65.12 118 HIS A N 1
ATOM 865 C CA . HIS A 1 118 ? 33.885 2.213 -32.661 1.00 65.12 118 HIS A CA 1
ATOM 866 C C . HIS A 1 118 ? 33.731 3.675 -32.193 1.00 65.12 118 HIS A C 1
ATOM 868 O O . HIS A 1 118 ? 34.308 4.581 -32.785 1.00 65.12 118 HIS A O 1
ATOM 874 N N . HIS A 1 119 ? 33.022 3.875 -31.072 1.00 65.19 119 HIS A N 1
ATOM 875 C CA . HIS A 1 119 ? 33.446 4.559 -29.827 1.00 65.19 119 HIS A CA 1
ATOM 876 C C . HIS A 1 119 ? 32.274 5.230 -29.061 1.00 65.19 119 HIS A C 1
ATOM 878 O O . HIS A 1 119 ? 31.291 5.698 -29.627 1.00 65.19 119 HIS A O 1
ATOM 884 N N . THR A 1 120 ? 32.423 5.212 -27.726 1.00 57.59 120 THR A N 1
ATOM 885 C CA . THR A 1 120 ? 31.698 5.905 -26.627 1.00 57.59 120 THR A CA 1
ATOM 886 C C . THR A 1 120 ? 30.200 5.679 -26.385 1.00 57.59 120 THR A C 1
ATOM 888 O O . THR A 1 120 ? 29.742 5.985 -25.284 1.00 57.59 120 THR A O 1
ATOM 891 N N . THR A 1 121 ? 29.424 5.075 -27.285 1.00 60.94 121 THR A N 1
ATOM 892 C CA . THR A 1 121 ? 27.968 4.913 -27.054 1.00 60.94 121 THR A CA 1
ATOM 893 C C . THR A 1 121 ? 27.575 3.747 -26.144 1.00 60.94 121 THR A C 1
ATOM 895 O O . THR A 1 121 ? 26.458 3.745 -25.630 1.00 60.94 121 THR A O 1
ATOM 898 N N . PHE A 1 122 ? 28.480 2.798 -25.862 1.00 65.56 122 PHE A N 1
ATOM 899 C CA . PHE A 1 122 ? 28.201 1.659 -24.969 1.00 65.56 122 PHE A CA 1
ATOM 900 C C . PHE A 1 122 ? 27.645 2.112 -23.610 1.00 65.56 122 PHE A C 1
ATOM 902 O O . PHE A 1 122 ? 26.552 1.707 -23.215 1.00 65.56 122 PHE A O 1
ATOM 909 N N . GLY A 1 123 ? 28.368 3.012 -22.933 1.00 68.06 123 GLY A N 1
ATOM 910 C CA . GLY A 1 123 ? 27.969 3.519 -21.621 1.00 68.06 123 GLY A CA 1
ATOM 911 C C . GLY A 1 123 ? 26.662 4.311 -21.668 1.00 68.06 123 GLY A C 1
ATOM 912 O O . GLY A 1 123 ? 25.810 4.124 -20.807 1.00 68.06 123 GLY A O 1
ATOM 913 N N . LEU A 1 124 ? 26.460 5.142 -22.697 1.00 75.62 124 LEU A N 1
ATOM 914 C CA . LEU A 1 124 ? 25.237 5.939 -22.836 1.00 75.62 124 LEU A CA 1
ATOM 915 C C . LEU A 1 124 ? 23.989 5.082 -23.075 1.00 75.62 124 LEU A C 1
ATOM 917 O O . LEU A 1 124 ? 22.946 5.369 -22.495 1.00 75.62 124 LEU A O 1
ATOM 921 N N . ASN A 1 125 ? 24.083 4.025 -23.885 1.00 75.25 125 ASN A N 1
ATOM 922 C CA . ASN A 1 125 ? 22.947 3.135 -24.116 1.00 75.25 125 ASN A CA 1
ATOM 923 C C . ASN A 1 125 ? 22.608 2.328 -22.863 1.00 75.25 125 ASN A C 1
ATOM 925 O O . ASN A 1 125 ? 21.446 2.289 -22.473 1.00 75.25 125 ASN A O 1
ATOM 929 N N . ALA A 1 126 ? 23.605 1.72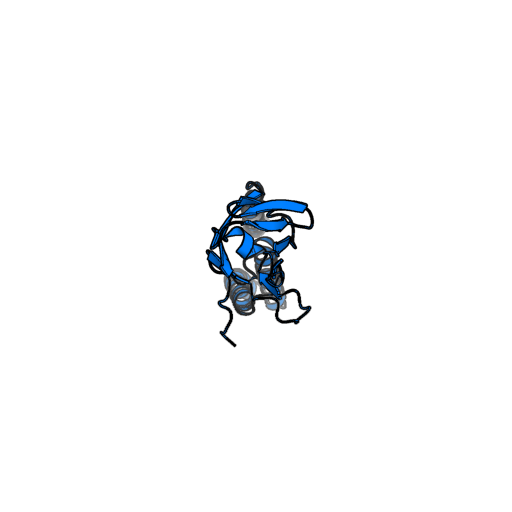6 -22.205 1.00 75.81 126 ALA A N 1
ATOM 930 C CA . ALA A 1 126 ? 23.378 0.975 -20.972 1.00 75.81 126 ALA A CA 1
ATOM 931 C C . ALA A 1 126 ? 22.731 1.859 -19.893 1.00 75.81 126 ALA A C 1
ATOM 933 O O . ALA A 1 126 ? 21.708 1.483 -19.326 1.00 75.81 126 ALA A O 1
ATOM 934 N N . LEU A 1 127 ? 23.251 3.074 -19.682 1.00 82.50 127 LEU A N 1
ATOM 935 C CA . LEU A 1 127 ? 22.659 4.045 -18.757 1.00 82.50 127 LEU A CA 1
ATOM 936 C C . LEU A 1 127 ? 21.242 4.463 -19.171 1.00 82.50 127 LEU A C 1
ATOM 938 O O . LEU A 1 127 ? 20.379 4.606 -18.309 1.00 82.50 127 LEU A O 1
ATOM 942 N N . GLY A 1 128 ? 20.984 4.628 -20.470 1.00 82.19 128 GLY A N 1
ATOM 943 C CA . GLY A 1 128 ? 19.659 4.957 -20.993 1.00 82.19 128 GLY A CA 1
ATOM 944 C C . GLY A 1 128 ? 18.625 3.860 -20.735 1.00 82.19 128 GLY A C 1
ATOM 945 O O . GLY A 1 128 ? 17.530 4.159 -20.267 1.00 82.19 128 GLY A O 1
ATOM 946 N N . PHE A 1 129 ? 18.969 2.592 -20.982 1.00 80.88 129 PHE A N 1
ATOM 947 C CA . PHE A 1 129 ? 18.072 1.458 -20.727 1.00 80.88 129 PHE A CA 1
ATOM 948 C C . PHE A 1 129 ? 17.866 1.200 -19.236 1.00 80.88 129 PHE A C 1
ATOM 950 O O . PHE A 1 129 ? 16.738 0.943 -18.825 1.00 80.88 129 PHE A O 1
ATOM 957 N N . ILE A 1 130 ? 18.920 1.319 -18.427 1.00 83.75 130 ILE A N 1
ATOM 958 C CA . ILE A 1 130 ? 18.820 1.269 -16.965 1.00 83.75 130 ILE A CA 1
ATOM 959 C C . ILE A 1 130 ? 17.883 2.368 -16.464 1.00 83.75 130 ILE A C 1
ATOM 961 O O . ILE A 1 130 ? 16.928 2.086 -15.744 1.00 83.75 130 ILE A O 1
ATOM 965 N N . GLY A 1 131 ? 18.116 3.613 -16.887 1.00 81.56 131 GLY A N 1
ATOM 966 C CA . GLY A 1 131 ? 17.281 4.747 -16.511 1.00 81.56 131 GLY A CA 1
ATOM 967 C C . GLY A 1 131 ? 15.829 4.556 -16.939 1.00 81.56 131 GLY A C 1
ATOM 968 O O . GLY A 1 131 ? 14.929 4.808 -16.147 1.00 81.56 131 GLY A O 1
ATOM 969 N N . LEU A 1 132 ? 15.590 4.056 -18.154 1.00 83.38 132 LEU A N 1
ATOM 970 C CA . LEU A 1 132 ? 14.247 3.759 -18.648 1.00 83.38 132 LEU A CA 1
ATOM 971 C C . LEU A 1 132 ? 13.552 2.680 -17.811 1.00 83.38 132 LEU A C 1
ATOM 973 O O . LEU A 1 132 ? 12.381 2.846 -17.485 1.00 83.38 132 LEU A O 1
ATOM 977 N N . PHE A 1 133 ? 14.251 1.600 -17.459 1.00 80.69 133 PHE A N 1
ATOM 978 C CA . PHE A 1 133 ? 13.664 0.491 -16.710 1.00 80.69 133 PHE A CA 1
ATOM 979 C C . PHE A 1 133 ? 13.302 0.913 -15.283 1.00 80.69 133 PHE A C 1
ATOM 981 O O . PHE A 1 133 ? 12.154 0.749 -14.884 1.00 80.69 133 PHE A O 1
ATOM 988 N N . VAL A 1 134 ? 14.217 1.601 -14.588 1.00 82.19 134 VAL A N 1
ATOM 989 C CA . VAL A 1 134 ? 13.946 2.198 -13.268 1.00 82.19 134 VAL A CA 1
ATOM 990 C C . VAL A 1 134 ? 12.769 3.176 -13.342 1.00 82.19 134 VAL A C 1
ATOM 992 O O . VAL A 1 134 ? 11.899 3.187 -12.477 1.00 82.19 134 VAL A O 1
ATOM 995 N N . LEU A 1 135 ? 12.702 4.011 -14.383 1.00 80.69 135 LEU A N 1
ATOM 996 C CA . LEU A 1 135 ? 11.642 5.014 -14.519 1.00 80.69 135 LEU A CA 1
ATOM 997 C C . LEU A 1 135 ? 10.276 4.368 -14.795 1.00 80.69 135 LEU A C 1
ATOM 999 O O . LEU A 1 135 ? 9.267 4.818 -14.246 1.00 80.69 135 LEU A O 1
ATOM 1003 N N . LEU A 1 136 ? 10.237 3.299 -15.596 1.00 79.12 136 LEU A N 1
ATOM 1004 C CA . LEU A 1 136 ? 9.030 2.504 -15.828 1.00 79.12 136 LEU A CA 1
ATOM 1005 C C . LEU A 1 136 ? 8.580 1.773 -14.561 1.00 79.12 136 LEU A C 1
ATOM 1007 O O . LEU A 1 136 ? 7.392 1.812 -14.238 1.00 79.12 136 LEU A O 1
ATOM 1011 N N . ASP A 1 137 ? 9.503 1.168 -13.822 1.00 72.38 137 ASP A N 1
ATOM 1012 C CA . ASP A 1 137 ? 9.176 0.406 -12.621 1.00 72.38 137 ASP A CA 1
ATOM 1013 C C . ASP A 1 137 ? 8.708 1.315 -11.472 1.00 72.38 137 ASP A C 1
ATOM 1015 O O . ASP A 1 137 ? 7.679 1.060 -10.840 1.00 72.38 137 ASP A O 1
ATOM 1019 N N . VAL A 1 138 ? 9.340 2.483 -11.298 1.00 74.69 138 VAL A N 1
ATOM 1020 C CA . VAL A 1 138 ? 8.859 3.552 -10.403 1.00 74.69 138 VAL A CA 1
ATOM 1021 C C . VAL A 1 138 ? 7.466 4.046 -10.812 1.00 74.69 138 VAL A C 1
ATOM 1023 O O . VAL A 1 138 ? 6.623 4.312 -9.948 1.00 74.69 138 VAL A O 1
ATOM 1026 N N . ALA A 1 139 ? 7.188 4.170 -12.115 1.00 73.50 139 ALA A N 1
ATOM 1027 C CA . ALA A 1 139 ? 5.873 4.585 -12.604 1.00 73.50 139 ALA A CA 1
ATOM 1028 C C . ALA A 1 139 ? 4.784 3.526 -12.348 1.00 73.50 139 ALA A C 1
ATOM 1030 O O . ALA A 1 139 ? 3.622 3.879 -12.117 1.00 73.50 139 ALA A O 1
ATOM 1031 N N . GLN A 1 140 ? 5.149 2.242 -12.366 1.00 69.88 140 GLN A N 1
ATOM 1032 C CA . GLN A 1 140 ? 4.242 1.114 -12.130 1.00 69.88 140 GLN A CA 1
ATOM 1033 C C . GLN A 1 140 ? 4.138 0.713 -10.649 1.00 69.88 140 GLN A C 1
ATOM 1035 O O . GLN A 1 140 ? 3.125 0.132 -10.250 1.00 69.88 140 GLN A O 1
ATOM 1040 N N . GLY A 1 141 ? 5.108 1.114 -9.826 1.00 67.25 141 GLY A N 1
ATOM 1041 C CA . GLY A 1 141 ? 5.182 0.822 -8.397 1.00 67.25 141 GLY A CA 1
ATOM 1042 C C . GLY A 1 141 ? 5.898 -0.488 -8.053 1.00 67.25 141 GLY A C 1
ATOM 1043 O O . GLY A 1 141 ? 5.743 -0.939 -6.925 1.00 67.25 141 GLY A O 1
ATOM 1044 N N . GLY A 1 142 ? 6.654 -1.098 -8.976 1.00 68.00 142 GLY A N 1
ATOM 1045 C CA . GLY A 1 142 ? 7.456 -2.302 -8.688 1.00 68.00 142 GLY A CA 1
ATOM 1046 C C . GLY A 1 142 ? 8.669 -2.030 -7.788 1.00 68.00 142 GLY A C 1
ATOM 1047 O O . GLY A 1 142 ? 9.180 -2.935 -7.135 1.00 68.00 142 GLY A O 1
ATOM 1048 N N . PHE A 1 143 ? 9.032 -0.751 -7.653 1.00 65.81 143 PHE A N 1
ATOM 1049 C CA . PHE A 1 143 ? 10.196 -0.271 -6.915 1.00 65.81 143 PHE A CA 1
ATOM 1050 C C . PHE A 1 143 ? 10.061 -0.331 -5.380 1.00 65.81 143 PHE A C 1
ATOM 1052 O O . PHE A 1 143 ? 10.950 0.119 -4.658 1.00 65.81 143 PHE A O 1
ATOM 1059 N N . TYR A 1 144 ? 8.935 -0.816 -4.855 1.00 69.44 144 TYR A N 1
ATOM 1060 C CA . TYR A 1 144 ? 8.574 -0.746 -3.436 1.00 69.44 144 TYR A CA 1
ATOM 1061 C C . TYR A 1 144 ? 8.203 -2.135 -2.898 1.00 69.44 144 TYR A C 1
ATOM 1063 O O . TYR A 1 144 ? 7.611 -2.940 -3.616 1.00 69.44 144 TYR A O 1
ATOM 1071 N N . ASP A 1 145 ? 8.512 -2.417 -1.629 1.00 64.31 145 ASP A N 1
ATOM 1072 C CA . ASP A 1 145 ? 8.239 -3.731 -1.036 1.00 64.31 145 ASP A CA 1
ATOM 1073 C C . ASP A 1 145 ? 6.731 -4.027 -0.917 1.00 64.31 145 ASP A C 1
ATOM 1075 O O . ASP A 1 145 ? 5.910 -3.183 -0.522 1.00 64.31 145 ASP A O 1
ATOM 1079 N N . VAL A 1 146 ? 6.379 -5.273 -1.254 1.00 60.22 146 VAL A N 1
ATOM 1080 C CA . VAL A 1 146 ? 5.007 -5.790 -1.259 1.00 60.22 146 VAL A CA 1
ATOM 1081 C C . VAL A 1 146 ? 4.680 -6.384 0.112 1.00 60.22 146 VAL A C 1
ATOM 1083 O O . VAL A 1 146 ? 5.382 -7.251 0.628 1.00 60.22 146 VAL A O 1
ATOM 1086 N N . TRP A 1 147 ? 3.606 -5.897 0.721 1.00 63.62 147 TRP A N 1
ATOM 1087 C CA . TRP A 1 147 ? 3.211 -6.204 2.099 1.00 63.62 147 TRP A CA 1
ATOM 1088 C C . TRP A 1 147 ? 2.150 -7.325 2.131 1.00 63.62 147 TRP A C 1
ATOM 1090 O O . TRP A 1 147 ? 1.510 -7.594 1.111 1.00 63.62 147 TRP A O 1
ATOM 1100 N N . PRO A 1 148 ? 1.910 -7.995 3.276 1.00 60.91 148 PRO A N 1
ATOM 1101 C CA . PRO A 1 148 ? 0.915 -9.059 3.365 1.00 60.91 148 PRO A CA 1
ATOM 1102 C C . PRO A 1 148 ? -0.514 -8.592 3.050 1.00 60.91 148 PRO A C 1
ATOM 1104 O O . PRO A 1 148 ? -0.947 -7.500 3.413 1.00 60.91 148 PRO A O 1
ATOM 1107 N N . LYS A 1 149 ? -1.292 -9.498 2.445 1.00 77.75 149 LYS A N 1
ATOM 1108 C CA . LYS A 1 149 ? -2.715 -9.308 2.095 1.00 77.75 149 LYS A CA 1
ATOM 1109 C C . LYS A 1 149 ? -3.626 -9.048 3.303 1.00 77.75 149 LYS A C 1
ATOM 1111 O O . LYS A 1 149 ? -4.746 -8.568 3.125 1.00 77.75 149 LYS A O 1
ATOM 1116 N N . GLU A 1 150 ? -3.168 -9.360 4.514 1.00 81.62 150 GLU A N 1
ATOM 1117 C CA . GLU A 1 150 ? -3.897 -9.163 5.767 1.00 81.62 150 GLU A CA 1
ATOM 1118 C C . GLU A 1 150 ? -3.064 -8.333 6.754 1.00 81.62 150 GLU A C 1
ATOM 1120 O O . GLU A 1 150 ? -1.959 -8.724 7.130 1.00 81.62 150 GLU A O 1
ATOM 1125 N N . LEU A 1 151 ? -3.616 -7.205 7.214 1.00 84.69 151 LEU A N 1
ATOM 1126 C CA . LEU A 1 151 ? -3.001 -6.328 8.215 1.00 84.69 151 LEU A CA 1
ATOM 1127 C C . LEU A 1 151 ? -3.668 -6.548 9.569 1.00 84.69 151 LEU A C 1
ATOM 1129 O O . LEU A 1 151 ? -4.848 -6.243 9.740 1.00 84.69 151 LEU A O 1
ATOM 1133 N N . THR A 1 152 ? -2.909 -7.051 10.545 1.00 85.12 152 THR A N 1
ATOM 1134 C CA . THR A 1 152 ? -3.365 -7.119 11.938 1.00 85.12 152 THR A CA 1
ATOM 1135 C C . THR A 1 152 ? -2.835 -5.922 12.725 1.00 85.12 152 THR A C 1
ATOM 1137 O O . THR A 1 152 ? -1.630 -5.785 12.903 1.00 85.12 152 THR A O 1
ATOM 1140 N N . VAL A 1 153 ? -3.736 -5.077 13.221 1.00 84.94 153 VAL A N 1
ATOM 1141 C CA . VAL A 1 153 ? -3.426 -3.923 14.075 1.00 84.94 153 VAL A CA 1
ATOM 1142 C C . VAL A 1 153 ? -3.750 -4.274 15.516 1.00 84.94 153 VAL A C 1
ATOM 1144 O O . VAL A 1 153 ? -4.900 -4.582 15.826 1.00 84.94 153 VAL A O 1
ATOM 1147 N N . THR A 1 154 ? -2.764 -4.206 16.406 1.00 85.06 154 THR A N 1
ATOM 1148 C CA . THR A 1 154 ? -2.972 -4.459 17.835 1.00 85.06 154 THR A CA 1
ATOM 1149 C C . THR A 1 154 ? -3.046 -3.142 18.600 1.00 85.06 154 THR A C 1
ATOM 1151 O O . THR A 1 154 ? -2.052 -2.423 18.703 1.00 85.06 154 THR A O 1
ATOM 1154 N N . LEU A 1 155 ? -4.212 -2.835 19.165 1.00 81.31 155 LEU A N 1
ATOM 1155 C CA . LEU A 1 155 ? -4.393 -1.698 20.063 1.00 81.31 155 LEU A CA 1
ATOM 1156 C C . LEU A 1 155 ? -3.928 -2.085 21.465 1.00 81.31 155 LEU A C 1
ATOM 1158 O O . LEU A 1 155 ? -4.335 -3.117 21.998 1.00 81.31 155 LEU A O 1
ATOM 1162 N N . VAL A 1 156 ? -3.090 -1.254 22.078 1.00 82.81 156 VAL A N 1
ATOM 1163 C CA . VAL A 1 156 ? -2.611 -1.461 23.450 1.00 82.81 156 VAL A CA 1
ATOM 1164 C C . VAL A 1 156 ? -3.404 -0.576 24.395 1.00 82.81 156 VAL A C 1
ATOM 1166 O O . VAL A 1 156 ? -3.743 0.557 24.054 1.00 82.81 156 VAL A O 1
ATOM 1169 N N . LYS A 1 157 ? -3.752 -1.121 25.564 1.00 80.00 157 LYS A N 1
ATOM 1170 C CA . LYS A 1 157 ? -4.491 -0.392 26.593 1.00 80.00 157 LYS A CA 1
ATOM 1171 C C . LYS A 1 157 ? -3.727 0.878 26.962 1.00 80.00 157 LYS A C 1
ATOM 1173 O O . LYS A 1 157 ? -2.512 0.825 27.150 1.00 80.00 157 LYS A O 1
ATOM 1178 N N . ASP A 1 158 ? -4.441 1.991 27.061 1.00 70.69 158 ASP A N 1
ATOM 1179 C CA . ASP A 1 158 ? -3.839 3.274 27.405 1.00 70.69 158 ASP A CA 1
ATOM 1180 C C . ASP A 1 158 ? -3.343 3.231 28.861 1.00 70.69 158 ASP A C 1
ATOM 1182 O O . ASP A 1 158 ? -4.122 3.240 29.814 1.00 70.69 158 ASP A O 1
ATOM 1186 N N . GLY A 1 159 ? -2.035 3.033 29.022 1.00 59.41 159 GLY A N 1
ATOM 1187 C CA . GLY A 1 159 ? -1.349 2.952 30.310 1.00 59.41 159 GLY A CA 1
ATOM 1188 C C . GLY A 1 159 ? -0.682 4.266 30.716 1.00 59.41 159 GLY A C 1
ATOM 1189 O O . GLY A 1 159 ? 0.228 4.225 31.541 1.00 59.41 159 GLY A O 1
ATOM 1190 N N . GLY A 1 160 ? -1.068 5.395 30.108 1.00 55.78 160 GLY A N 1
ATOM 1191 C CA . GLY A 1 160 ? -0.388 6.683 30.280 1.00 55.78 160 GLY A CA 1
ATOM 1192 C C . GLY A 1 160 ? 0.774 6.909 29.306 1.00 55.78 160 GLY A C 1
ATOM 1193 O O . GLY A 1 160 ? 1.638 7.740 29.568 1.00 55.78 160 GLY A O 1
ATOM 1194 N N . GLN A 1 161 ? 0.823 6.169 28.192 1.00 50.44 161 GLN A N 1
ATOM 1195 C CA . GLN A 1 161 ? 1.721 6.478 27.077 1.00 50.44 161 GLN A CA 1
ATOM 1196 C C . GLN A 1 161 ? 0.942 7.267 26.022 1.00 50.44 161 GLN A C 1
ATOM 1198 O O . GLN A 1 161 ? 0.219 6.684 25.221 1.00 50.44 161 GLN A O 1
ATOM 1203 N N . GLU A 1 162 ? 1.128 8.588 26.001 1.00 54.53 162 GLU A N 1
ATOM 1204 C CA . GLU A 1 162 ? 0.484 9.547 25.080 1.00 54.53 162 GLU A CA 1
ATOM 1205 C C . GLU A 1 162 ? 0.971 9.446 23.612 1.00 54.53 162 GLU A C 1
ATOM 1207 O O . GLU A 1 162 ? 1.014 10.428 22.874 1.00 54.53 162 GLU A O 1
ATOM 1212 N N . GLY A 1 163 ? 1.372 8.257 23.158 1.00 61.78 163 GLY A N 1
ATOM 1213 C CA . GLY A 1 163 ? 1.911 8.039 21.818 1.00 61.78 163 GLY A CA 1
ATOM 1214 C C . GLY A 1 163 ? 0.899 7.391 20.879 1.00 61.78 163 GLY A C 1
ATOM 1215 O O . GLY A 1 163 ? 0.494 6.249 21.092 1.00 61.78 163 GLY A O 1
ATOM 1216 N N . VAL A 1 164 ? 0.553 8.075 19.786 1.00 72.81 164 VAL A N 1
ATOM 1217 C CA . VAL A 1 164 ? -0.153 7.456 18.654 1.00 72.81 164 VAL A CA 1
ATOM 1218 C C . VAL A 1 164 ? 0.766 6.410 18.021 1.00 72.81 164 VAL A C 1
ATOM 1220 O O . VAL A 1 164 ? 1.836 6.742 17.505 1.00 72.81 164 VAL A O 1
ATOM 1223 N N . ARG A 1 165 ? 0.359 5.136 18.027 1.00 79.06 165 ARG A N 1
ATOM 1224 C CA . ARG A 1 165 ? 1.141 4.077 17.374 1.00 79.06 165 ARG A CA 1
ATOM 1225 C C . ARG A 1 165 ? 0.957 4.154 15.868 1.00 79.06 165 ARG A C 1
ATOM 1227 O O . ARG A 1 165 ? -0.109 3.802 15.363 1.00 79.06 165 ARG A O 1
ATOM 1234 N N . THR A 1 166 ? 2.003 4.594 15.179 1.00 81.38 166 THR A N 1
ATOM 1235 C CA . THR A 1 166 ? 2.033 4.691 13.720 1.00 81.38 166 THR A CA 1
ATOM 1236 C C . THR A 1 166 ? 2.590 3.403 13.120 1.00 81.38 166 THR A C 1
ATOM 1238 O O . THR A 1 166 ? 3.705 3.001 13.435 1.00 81.38 166 THR A O 1
ATOM 1241 N N . ILE A 1 167 ? 1.806 2.760 12.262 1.00 81.06 167 ILE A N 1
ATOM 1242 C CA . ILE A 1 167 ? 2.200 1.636 11.417 1.00 81.06 167 ILE A CA 1
ATOM 1243 C C . ILE A 1 167 ? 2.412 2.202 10.018 1.00 81.06 167 ILE A C 1
ATOM 1245 O O . ILE A 1 167 ? 1.459 2.680 9.401 1.00 81.06 167 ILE A O 1
ATOM 1249 N N . GLU A 1 168 ? 3.644 2.166 9.522 1.00 80.50 168 GLU A N 1
ATOM 1250 C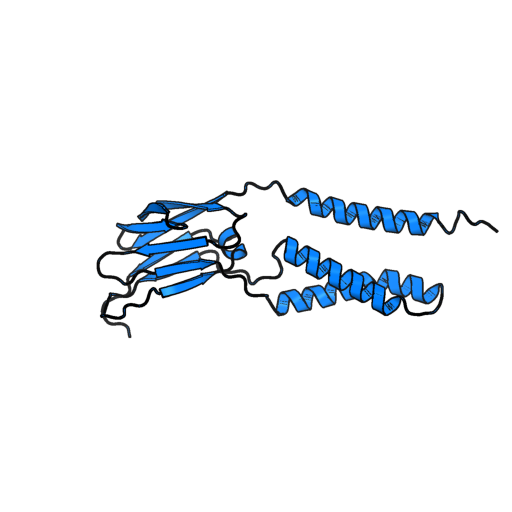 CA . GLU A 1 168 ? 3.950 2.582 8.154 1.00 80.50 168 GLU A CA 1
ATOM 1251 C C . GLU A 1 168 ? 3.690 1.439 7.159 1.00 80.50 168 GLU A C 1
ATOM 1253 O O . GLU A 1 168 ? 4.053 0.291 7.406 1.00 80.50 168 GLU A O 1
ATOM 1258 N N . VAL A 1 169 ? 3.008 1.738 6.050 1.00 76.31 169 VAL A N 1
ATOM 1259 C CA . VAL A 1 169 ? 2.568 0.753 5.042 1.00 76.31 169 VAL A CA 1
ATOM 1260 C C . VAL A 1 169 ? 2.843 1.271 3.631 1.00 76.31 169 VAL A C 1
ATOM 1262 O O . VAL A 1 169 ? 2.556 2.420 3.344 1.00 76.31 169 VAL A O 1
ATOM 1265 N N . SER A 1 170 ? 3.326 0.476 2.679 1.00 73.06 170 SER A N 1
ATOM 1266 C CA . SER A 1 170 ? 3.493 1.009 1.316 1.00 73.06 170 SER A CA 1
ATOM 1267 C C . SER A 1 170 ? 2.144 1.352 0.643 1.00 73.06 170 SER A C 1
ATOM 1269 O O . SER A 1 170 ? 1.143 0.652 0.827 1.00 73.06 170 SER A O 1
ATOM 1271 N N . PRO A 1 171 ? 2.029 2.447 -0.134 1.00 68.12 171 PRO A N 1
ATOM 1272 C CA . PRO A 1 171 ? 0.820 2.734 -0.915 1.00 68.12 171 PRO A CA 1
ATOM 1273 C C . PRO A 1 171 ? 0.459 1.608 -1.889 1.00 68.12 171 PRO A C 1
ATOM 1275 O O . PRO A 1 171 ? -0.712 1.391 -2.195 1.00 68.12 171 PRO A O 1
ATOM 1278 N N . GLU A 1 172 ? 1.466 0.888 -2.374 1.00 68.50 172 GLU A N 1
ATOM 1279 C CA . GLU A 1 172 ? 1.355 -0.285 -3.231 1.00 68.50 172 GLU A CA 1
ATOM 1280 C C . GLU A 1 172 ? 0.742 -1.453 -2.454 1.00 68.50 172 GLU A C 1
ATOM 1282 O O . GLU A 1 172 ? -0.225 -2.054 -2.916 1.00 68.50 172 GLU A O 1
ATOM 1287 N N . ALA A 1 173 ? 1.190 -1.688 -1.223 1.00 68.56 173 ALA A N 1
ATOM 1288 C CA . ALA A 1 173 ? 0.597 -2.672 -0.329 1.00 68.56 173 ALA A CA 1
ATOM 1289 C C . ALA A 1 173 ? -0.869 -2.417 -0.013 1.00 68.56 173 ALA A C 1
ATOM 1291 O O . ALA A 1 173 ? -1.680 -3.339 0.008 1.00 68.56 173 ALA A O 1
ATOM 1292 N N . LEU A 1 174 ? -1.246 -1.154 0.156 1.00 70.00 174 LEU A N 1
ATOM 1293 C CA . LEU A 1 174 ? -2.640 -0.772 0.336 1.00 70.00 174 LEU A CA 1
ATOM 1294 C C . LEU A 1 174 ? -3.514 -1.185 -0.868 1.00 70.00 174 LEU A C 1
ATOM 1296 O O . LEU A 1 174 ? -4.728 -1.342 -0.738 1.00 70.00 174 LEU A O 1
ATOM 1300 N N . ARG A 1 175 ? -2.916 -1.368 -2.058 1.00 68.94 175 ARG A N 1
ATOM 1301 C CA . ARG A 1 175 ? -3.613 -1.866 -3.255 1.00 68.94 175 ARG A CA 1
ATOM 1302 C C . ARG A 1 175 ? -3.791 -3.377 -3.274 1.00 68.94 175 ARG A C 1
ATOM 1304 O O . ARG A 1 175 ? -4.625 -3.833 -4.060 1.00 68.94 175 ARG A O 1
ATOM 1311 N N . GLU A 1 176 ? -3.033 -4.112 -2.476 1.00 72.19 176 GLU A N 1
ATOM 1312 C CA . GLU A 1 176 ? -3.127 -5.568 -2.331 1.00 72.19 176 GLU A CA 1
ATOM 1313 C C . GLU A 1 176 ? -3.808 -5.991 -1.030 1.00 72.19 176 GLU A C 1
ATOM 1315 O O . GLU A 1 176 ? -4.221 -7.143 -0.897 1.00 72.19 176 GLU A O 1
ATOM 1320 N N . LEU A 1 177 ? -3.959 -5.058 -0.090 1.00 77.19 177 LEU A N 1
ATOM 1321 C CA . LEU A 1 177 ? -4.555 -5.296 1.209 1.00 77.19 177 LEU A CA 1
ATOM 1322 C C . LEU A 1 177 ? -6.025 -5.698 1.073 1.00 77.19 177 LEU A C 1
ATOM 1324 O O . LEU A 1 177 ? -6.869 -4.912 0.655 1.00 77.19 177 LEU A O 1
ATOM 1328 N N . VAL A 1 178 ? -6.333 -6.930 1.466 1.00 83.19 178 VAL A N 1
ATOM 1329 C CA . VAL A 1 178 ? -7.675 -7.504 1.360 1.00 83.19 178 VAL A CA 1
ATOM 1330 C C . VAL A 1 178 ? -8.455 -7.294 2.654 1.00 83.19 178 VAL A C 1
ATOM 1332 O O . VAL A 1 178 ? -9.666 -7.121 2.595 1.00 83.19 178 VAL A O 1
ATOM 1335 N N . TRP A 1 179 ? -7.793 -7.299 3.817 1.00 84.56 179 TRP A N 1
ATOM 1336 C CA . TRP A 1 179 ? -8.451 -7.161 5.123 1.00 84.56 179 TRP A CA 1
ATOM 1337 C C . TRP A 1 179 ? -7.592 -6.403 6.137 1.00 84.56 179 TRP A C 1
ATOM 1339 O O . TRP A 1 179 ? -6.383 -6.621 6.231 1.00 84.56 179 TRP A O 1
ATOM 1349 N N . ILE A 1 180 ? -8.249 -5.584 6.966 1.00 89.06 180 ILE A N 1
ATOM 1350 C CA . ILE A 1 180 ? -7.674 -5.035 8.200 1.00 89.06 180 ILE A CA 1
ATOM 1351 C C . ILE A 1 180 ? -8.383 -5.677 9.394 1.00 89.06 180 ILE A C 1
ATOM 1353 O O . ILE A 1 180 ? -9.606 -5.580 9.550 1.00 89.06 180 ILE A O 1
ATOM 1357 N N . ARG A 1 181 ? -7.605 -6.323 10.261 1.00 89.50 181 ARG A N 1
ATOM 1358 C CA . ARG A 1 181 ? -8.074 -6.937 11.503 1.00 89.50 181 ARG A CA 1
ATOM 1359 C C . ARG A 1 181 ? -7.511 -6.180 12.692 1.00 89.50 181 ARG A C 1
ATOM 1361 O O . ARG A 1 181 ? -6.308 -6.136 12.897 1.00 89.50 181 ARG A O 1
ATOM 1368 N N . VAL A 1 182 ? -8.387 -5.647 13.524 1.00 88.19 182 VAL A N 1
ATOM 1369 C CA . VAL A 1 182 ? -8.012 -4.951 14.752 1.00 88.19 182 VAL A CA 1
ATOM 1370 C C . VAL A 1 182 ? -8.156 -5.918 15.926 1.00 88.19 182 VAL A C 1
ATOM 1372 O O . VAL A 1 182 ? -9.231 -6.482 16.152 1.00 88.19 182 VAL A O 1
ATOM 1375 N N . LYS A 1 183 ? -7.070 -6.122 16.667 1.00 88.62 183 LYS A N 1
ATOM 1376 C CA . LYS A 1 183 ? -7.025 -6.897 17.909 1.00 88.62 183 LYS A CA 1
ATOM 1377 C C . LYS A 1 183 ? -6.758 -5.961 19.079 1.00 88.62 183 LYS A C 1
ATOM 1379 O O . LYS A 1 183 ? -6.009 -4.999 18.951 1.00 88.62 183 LYS A O 1
ATOM 1384 N N . LEU A 1 184 ? -7.356 -6.252 20.224 1.00 82.38 184 LEU A N 1
ATOM 1385 C CA . LEU A 1 184 ? -7.031 -5.572 21.473 1.00 82.38 184 LEU A CA 1
ATOM 1386 C C . LEU A 1 184 ? -5.988 -6.405 22.224 1.00 82.38 184 LEU A C 1
ATOM 1388 O O . LEU A 1 184 ? -6.164 -7.615 22.367 1.00 82.38 184 LEU A O 1
ATOM 1392 N N . SER A 1 185 ? -4.902 -5.777 22.675 1.00 79.19 185 SER A N 1
ATOM 1393 C CA . SER A 1 185 ? -3.915 -6.443 23.527 1.00 79.19 185 SER A CA 1
ATOM 1394 C C . SER A 1 185 ? -4.510 -6.672 24.920 1.00 79.19 185 SER A C 1
ATOM 1396 O O . SER A 1 185 ? -5.090 -5.731 25.479 1.00 79.19 185 SER A O 1
ATOM 1398 N N . PRO A 1 186 ? -4.380 -7.876 25.507 1.00 67.62 186 PRO A N 1
ATOM 1399 C CA . PRO A 1 186 ? -4.785 -8.117 26.883 1.00 67.62 186 PRO A CA 1
ATOM 1400 C C . PRO A 1 186 ? -4.059 -7.167 27.848 1.00 67.62 186 PRO A C 1
ATOM 1402 O O . PRO A 1 186 ? -2.908 -6.790 27.607 1.00 67.62 186 PRO A O 1
ATOM 1405 N N . PRO A 1 187 ? -4.685 -6.788 28.973 1.00 53.94 187 PRO A N 1
ATOM 1406 C CA . PRO A 1 187 ? -4.003 -6.042 30.019 1.00 53.94 187 PRO A CA 1
ATOM 1407 C C . PRO 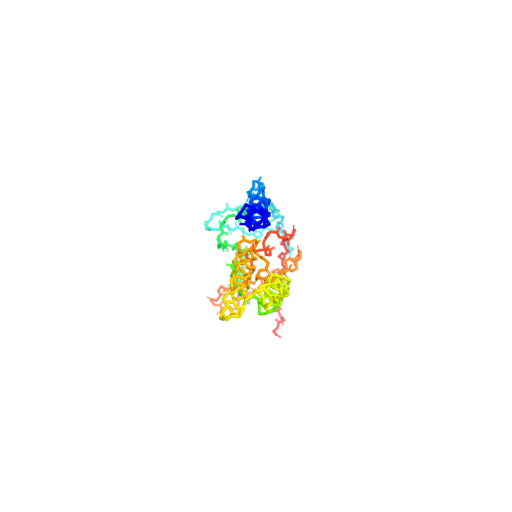A 1 187 ? -2.955 -6.948 30.688 1.00 53.94 187 PRO A C 1
ATOM 1409 O O . PRO A 1 187 ? -3.285 -7.661 31.628 1.00 53.94 187 PRO A O 1
ATOM 1412 N N . GLY A 1 188 ? -1.708 -6.955 30.206 1.00 52.75 188 GLY A N 1
ATOM 1413 C CA . GLY A 1 188 ? -0.626 -7.685 30.880 1.00 52.75 188 GLY A CA 1
ATOM 1414 C C . GLY A 1 188 ? 0.597 -8.070 30.052 1.00 52.75 188 GLY A C 1
ATOM 1415 O O . GLY A 1 188 ? 1.621 -8.353 30.661 1.00 52.75 188 GLY A O 1
ATOM 1416 N N . ASP A 1 189 ? 0.537 -8.053 28.720 1.00 51.25 189 ASP A N 1
ATOM 1417 C CA . ASP A 1 189 ? 1.690 -8.454 27.899 1.00 51.25 189 ASP A CA 1
ATOM 1418 C C . ASP A 1 189 ? 2.586 -7.232 27.629 1.00 51.25 189 ASP A C 1
ATOM 1420 O O . ASP A 1 189 ? 2.263 -6.370 26.802 1.00 51.25 189 ASP A O 1
ATOM 1424 N N . ARG A 1 190 ? 3.652 -7.112 28.428 1.00 48.53 190 ARG A N 1
ATOM 1425 C CA . ARG A 1 190 ? 4.804 -6.232 28.191 1.00 48.53 190 ARG A CA 1
ATOM 1426 C C . ARG A 1 190 ? 5.941 -7.052 27.614 1.00 48.53 190 ARG A C 1
ATOM 1428 O O . ARG A 1 190 ? 6.180 -8.145 28.169 1.00 48.53 190 ARG A O 1
#

Sequence (190 aa):
MDRDEARGPRLAAVLGAVALAAATACGGLRNHMHKIPVTSAPPGASITVDGRPMGRTPALIWLTRKAKVHVIRVEYPGYAPSEIRTSREPSGTAFLGDLLAGFVCSLPLTAYQSLSDHHTTFGLNALGFIGLFVLLDVAQGGFYDVWPKELTVTLVKDGGQEGVRTIEVSPEALRELVWIRVKLSPPGDR

pLDDT: mean 74.79, std 12.3, range [46.34, 93.19]